Protein AF-A0A8A4TEV8-F1 (afdb_monomer)

pLDDT: mean 72.44, std 20.69, range [21.88, 97.69]

Mean predicted aligned error: 16.26 Å

Radius of gyration: 24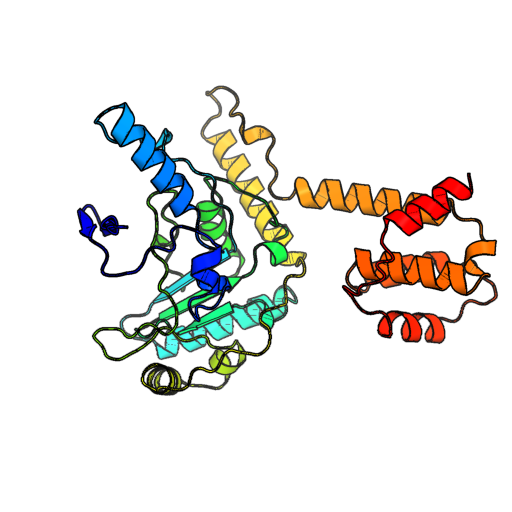.21 Å; Cα contacts (8 Å, |Δi|>4): 442; chains: 1; bounding box: 48×59×69 Å

Organism: Sulfidibacter corallicola (NCBI:txid2818388)

Foldseek 3Di:
DDDDFDWADDPHDTDGDPDDDPLDLVVCVVPPFDSQQRPAFPPPNVLVVQQVVCCVVPVDGDDPVSSQRWTGHFQKFKFFDPPCLQVLLLLVLVLVVVLCVVQVADQLQFWKKDAQHSIIMTTGGCLQQLQVVPTGLCVLVLSQVVCVVSSNNVGTDNVQSPRSSDDDGDTFPDADPVQFTIAIDGSVCSVPHGPVVSNVVRNDPDRDDDPDSPRNHHTPSSNVSSQVSVVVVVVVVCVVPVPDDDDPCPPDDSNCVPVVVVVVVVVVLLVLLVLADLVLLVDPVSLLLNLLQLCQVNVLDVVSLVSSLVSNVSDPPDDPVVSVVSSVVHDHDDPPDSHVVVSNVNSVVSD

Solvent-accessible surface area (backbone atoms only — not comparable to full-atom values): 20045 Å² total; per-residue (Å²): 131,88,79,80,87,46,72,45,65,58,92,91,42,78,39,78,49,100,63,85,80,61,95,46,72,71,60,45,65,72,40,98,48,63,65,70,66,67,57,37,74,54,38,52,63,62,30,45,52,53,45,54,50,45,33,73,76,64,79,42,84,71,54,82,81,70,43,64,48,49,37,43,53,41,46,72,48,41,31,72,30,97,88,46,40,55,59,48,42,51,51,51,38,53,28,52,50,50,41,28,72,75,48,67,53,62,62,49,26,48,44,32,27,43,54,47,73,48,35,37,37,41,34,36,50,24,29,27,41,43,32,69,90,44,62,32,59,57,45,43,56,50,46,56,54,44,30,47,81,54,59,38,42,92,61,38,53,68,77,74,50,51,71,71,65,60,76,90,73,80,60,62,71,51,72,43,98,86,56,19,11,19,36,72,45,49,62,62,48,47,70,76,50,53,58,66,56,53,50,51,55,25,54,48,89,74,87,74,75,79,88,64,76,69,55,47,64,64,30,71,52,49,30,51,51,53,50,52,56,51,51,50,54,51,50,57,46,50,70,74,44,75,88,58,80,88,60,87,69,80,77,70,52,72,48,46,76,46,49,55,47,45,55,49,48,53,46,51,50,52,53,31,60,69,50,41,57,64,65,45,44,66,36,67,67,55,37,50,50,48,43,44,9,34,31,50,72,42,71,67,37,70,69,29,51,48,54,45,47,69,59,34,64,73,17,96,82,56,48,73,68,60,51,56,54,51,60,74,70,62,76,79,85,62,92,82,71,62,33,56,68,53,46,51,49,52,17,62,74,60,107

Sequence (351 aa):
MRFGQHWYRHKDEWRPGPWLPFPNLDQALDAECDFVSVLELYTTVDAYRTWQQHHRDHGRKPSEQSLSVPFRGPFYADFDSADQPEILRMELHRALDRLRQQSGIDPRAFRLWFSGGKGFHLVIPASCFGLEGFQHRKLPTLYRYLTKELGLGEICDPAVYSEGRGRLWRVSWKRRPNGMRKIPITWQDLAQSTFDDMCQWSAGNTTWVPEHMHANEPNPYLRHAVKREWDQWRQDRKNRNAHIQPNPDRNLDPLRWTTERHQHQDRLISEALQSLPSTYADDYQTWLTVGMALHQAYRGSDEGLKLWRDWSVQSPKYDARVLSRKWRSFKVGGRDRITLGTLFYLAKKAG

InterPro domains:
  IPR014819 Primase, C-terminal 2 [PF08707] (269-347)

Secondary structure (DSSP, 8-state):
-PPPPPEEEETTEEEE-SS---SSHHHHHHSS--HHHHHTT--HHHHHHHHHHHHHHHSSPPPTTTS-PPB---EEEEEE-SS-HHHHHHHHHHHHHHHHHHH---GGG-EEEE-SSSEEEEEE-GGGGT-TT--BTTHHHHHHHHHHHTT-TTTS-GGG--TTS--PPPPTTPBPTTS-B-EEE-HHHHHH--HHHHHHHHHS------S-----PPPHHHHHHHHHHHHHHHHHHHHHTTTSPPPGGGG--TTHHHHHHHHHHHHHHHHHHHHS-THHHHSHHHHHHHHHHHHHHTTT-HHHHHHHHHHHTTSTT--HHHHHHHHTT--SS-SS---HHHHHHHHHHH-

Structure (mmCIF, N/CA/C/O backbone):
data_AF-A0A8A4TEV8-F1
#
_entry.id   AF-A0A8A4TEV8-F1
#
loop_
_atom_site.group_PDB
_atom_site.id
_atom_site.type_symbol
_atom_site.label_atom_id
_atom_site.label_alt_id
_atom_site.label_comp_id
_atom_site.label_asym_id
_atom_site.label_entity_id
_atom_site.label_seq_id
_atom_site.pdbx_PDB_ins_code
_atom_site.Cartn_x
_atom_site.Cartn_y
_atom_site.Cartn_z
_atom_site.occupancy
_atom_site.B_iso_or_equiv
_atom_site.auth_seq_id
_atom_site.auth_comp_id
_atom_site.auth_asym_id
_atom_site.auth_atom_id
_atom_site.pdbx_PDB_model_num
ATOM 1 N N . MET A 1 1 ? 23.456 -6.842 28.180 1.00 28.48 1 MET A N 1
ATOM 2 C CA . MET A 1 1 ? 23.490 -5.379 27.942 1.00 28.48 1 MET A CA 1
ATOM 3 C C . MET A 1 1 ? 22.266 -4.757 28.596 1.00 28.48 1 MET A C 1
ATOM 5 O O . MET A 1 1 ? 21.189 -5.319 28.455 1.00 28.48 1 MET A O 1
ATOM 9 N N . ARG A 1 2 ? 22.414 -3.662 29.356 1.00 21.88 2 ARG A N 1
ATOM 10 C CA . ARG A 1 2 ? 21.272 -2.945 29.950 1.00 21.88 2 ARG A CA 1
ATOM 11 C C . ARG A 1 2 ? 20.462 -2.289 28.827 1.00 21.88 2 ARG A C 1
ATOM 13 O O . ARG A 1 2 ? 21.015 -1.517 28.051 1.00 21.88 2 ARG A O 1
ATOM 20 N N . PHE A 1 3 ? 19.186 -2.643 28.730 1.00 26.38 3 PHE A N 1
ATOM 21 C CA . PHE A 1 3 ? 18.245 -2.106 27.751 1.00 26.38 3 PHE A CA 1
ATOM 22 C C . PHE A 1 3 ? 18.061 -0.597 27.968 1.00 26.38 3 PHE A C 1
ATOM 24 O O . PHE A 1 3 ? 17.794 -0.160 29.087 1.00 26.38 3 PHE A O 1
ATOM 31 N N . GLY A 1 4 ? 18.211 0.204 26.911 1.00 29.09 4 GLY A N 1
ATOM 32 C CA . GLY A 1 4 ? 17.809 1.609 26.945 1.00 29.09 4 GLY A CA 1
ATOM 33 C C . GLY A 1 4 ? 16.287 1.705 27.049 1.00 29.09 4 GLY A C 1
ATOM 34 O O . GLY A 1 4 ? 15.566 0.974 26.377 1.00 29.09 4 GLY A O 1
ATOM 35 N N . GLN A 1 5 ? 15.779 2.581 27.910 1.00 36.00 5 GLN A N 1
ATOM 36 C CA . GLN A 1 5 ? 14.347 2.850 28.019 1.00 36.00 5 GLN A CA 1
ATOM 37 C C . GLN A 1 5 ? 13.882 3.538 26.720 1.00 36.00 5 GLN A C 1
ATOM 39 O O . GLN A 1 5 ? 14.455 4.555 26.326 1.00 36.00 5 GLN A O 1
ATOM 44 N N . HIS A 1 6 ? 12.888 2.980 26.020 1.00 36.78 6 HIS A N 1
ATOM 45 C CA . HIS A 1 6 ? 12.363 3.558 24.776 1.00 36.78 6 HIS A CA 1
ATOM 46 C C . HIS A 1 6 ? 11.308 4.606 25.077 1.00 36.78 6 HIS A C 1
ATOM 48 O O . HIS A 1 6 ? 10.483 4.404 25.961 1.00 36.78 6 HIS A O 1
ATOM 54 N N . TRP A 1 7 ? 11.314 5.700 24.321 1.00 38.69 7 TRP A N 1
ATOM 55 C CA . TRP A 1 7 ? 10.394 6.814 24.511 1.00 38.69 7 TRP A CA 1
ATOM 56 C C . TRP A 1 7 ? 9.622 7.074 23.222 1.00 38.69 7 TRP A C 1
ATOM 58 O O . TRP A 1 7 ? 10.199 7.051 22.137 1.00 38.69 7 TRP A O 1
ATOM 68 N N . TYR A 1 8 ? 8.321 7.321 23.330 1.00 39.50 8 TYR A N 1
ATOM 69 C CA . TYR A 1 8 ? 7.470 7.699 22.201 1.00 39.50 8 TYR A CA 1
ATOM 70 C C . TYR A 1 8 ? 6.662 8.944 22.543 1.00 39.50 8 TYR A C 1
ATOM 72 O O . TYR A 1 8 ? 6.359 9.188 23.713 1.00 39.50 8 TYR A O 1
ATOM 80 N N . ARG A 1 9 ? 6.320 9.735 21.521 1.00 38.72 9 ARG A N 1
ATOM 81 C CA . ARG A 1 9 ? 5.530 10.953 21.690 1.00 38.72 9 ARG A CA 1
ATOM 82 C C . ARG A 1 9 ? 4.044 10.624 21.571 1.00 38.72 9 ARG A C 1
ATOM 84 O O . ARG A 1 9 ? 3.569 10.222 20.511 1.00 38.72 9 ARG A O 1
ATOM 91 N N . HIS A 1 10 ? 3.310 10.799 22.662 1.00 38.94 10 HIS A N 1
ATOM 92 C CA . HIS A 1 10 ? 1.854 10.723 22.687 1.00 38.94 10 HIS A CA 1
ATOM 93 C C . HIS A 1 10 ? 1.318 12.111 23.022 1.00 38.94 10 HIS A C 1
ATOM 95 O O . HIS A 1 10 ? 1.571 12.620 24.114 1.00 38.94 10 HIS A O 1
ATOM 101 N N . LYS A 1 11 ? 0.592 12.722 22.078 1.00 50.44 11 LYS A N 1
ATOM 102 C CA . LYS A 1 11 ? 0.280 14.161 22.104 1.00 50.44 11 LYS A CA 1
ATOM 103 C C . LYS A 1 11 ? 1.586 14.981 22.135 1.00 50.44 11 LYS A C 1
ATOM 105 O O . LYS A 1 11 ? 2.358 14.917 21.176 1.00 50.44 11 LYS A O 1
ATOM 110 N N . ASP A 1 12 ? 1.877 15.659 23.245 1.00 40.91 12 ASP A N 1
ATOM 111 C CA . ASP A 1 12 ? 3.070 16.497 23.442 1.00 40.91 12 ASP A CA 1
ATOM 112 C C . ASP A 1 12 ? 4.052 15.964 24.487 1.00 40.91 12 ASP A C 1
ATOM 114 O O . ASP A 1 12 ? 5.088 16.574 24.745 1.00 40.91 12 ASP A O 1
ATOM 118 N N . GLU A 1 13 ? 3.777 14.786 25.038 1.00 35.22 13 GLU A N 1
ATOM 119 C CA . GLU A 1 13 ? 4.591 14.183 26.085 1.00 35.22 13 GLU A CA 1
ATOM 120 C C . GLU A 1 13 ? 5.368 12.984 25.555 1.00 35.22 13 GLU A C 1
ATOM 122 O O . GLU A 1 13 ? 4.836 12.127 24.840 1.00 35.22 13 GLU A O 1
ATOM 127 N N . TRP A 1 14 ? 6.634 12.898 25.957 1.00 41.84 14 TRP A N 1
ATOM 128 C CA . TRP A 1 14 ? 7.438 11.699 25.775 1.00 41.84 14 TRP A CA 1
ATOM 129 C C . TRP A 1 14 ? 7.146 10.736 26.917 1.00 41.84 14 TRP A C 1
ATOM 131 O O . TRP A 1 14 ? 7.304 11.086 28.084 1.00 41.84 14 TRP A O 1
ATOM 141 N N . ARG A 1 15 ? 6.724 9.518 26.582 1.00 39.03 15 ARG A N 1
ATOM 142 C CA . ARG A 1 15 ? 6.406 8.473 27.562 1.00 39.03 15 ARG A CA 1
ATOM 143 C C . ARG A 1 15 ? 7.350 7.285 27.402 1.00 39.03 15 ARG A C 1
ATOM 145 O O . ARG A 1 15 ? 7.627 6.923 26.255 1.00 39.03 15 ARG A O 1
ATOM 152 N N . PRO A 1 16 ? 7.801 6.649 28.501 1.00 36.78 16 PRO A N 1
ATOM 153 C CA . PRO A 1 16 ? 8.529 5.395 28.411 1.00 36.78 16 PRO A CA 1
ATOM 154 C C . PRO A 1 16 ? 7.574 4.316 27.880 1.00 36.78 16 PRO A C 1
ATOM 156 O O . PRO A 1 16 ? 6.449 4.163 28.358 1.00 36.78 16 PRO A O 1
ATOM 159 N N . GLY A 1 17 ? 7.980 3.607 26.832 1.00 36.56 17 GLY A N 1
ATOM 160 C CA . GLY A 1 17 ? 7.184 2.583 26.167 1.00 36.56 17 GLY A CA 1
ATOM 161 C C . GLY A 1 17 ? 7.247 1.237 26.899 1.00 36.56 17 GLY A C 1
ATOM 162 O O . GLY A 1 17 ? 8.340 0.701 27.044 1.00 36.56 17 GLY A O 1
ATOM 163 N N . PRO A 1 18 ? 6.110 0.617 27.273 1.00 30.72 18 PRO A N 1
ATOM 164 C CA . PRO A 1 18 ? 6.055 -0.786 27.729 1.00 30.72 18 PRO A CA 1
ATOM 165 C C . PRO A 1 18 ? 6.358 -1.844 26.636 1.00 30.72 18 PRO A C 1
ATOM 167 O O . PRO A 1 18 ? 5.898 -2.991 26.712 1.00 30.72 18 PRO A O 1
ATOM 170 N N . TRP A 1 19 ? 7.023 -1.469 25.540 1.00 42.00 19 TRP A N 1
ATOM 171 C CA . TRP A 1 19 ? 6.993 -2.220 24.280 1.00 42.00 19 TRP A CA 1
ATOM 172 C C . TRP A 1 19 ? 8.388 -2.277 23.659 1.00 42.00 19 TRP A C 1
ATOM 174 O O . TRP A 1 19 ? 9.093 -1.270 23.619 1.00 42.00 19 TRP A O 1
ATOM 184 N N . LEU A 1 20 ? 8.781 -3.493 23.267 1.00 30.97 20 LEU A N 1
ATOM 185 C CA . LEU A 1 20 ? 10.159 -3.868 22.970 1.00 30.97 20 LEU A CA 1
ATOM 186 C C . LEU A 1 20 ? 10.715 -3.095 21.766 1.00 30.97 20 LEU A C 1
ATOM 188 O O . LEU A 1 20 ? 10.031 -2.979 20.747 1.00 30.97 20 LEU A O 1
ATOM 192 N N . PRO A 1 21 ? 11.962 -2.613 21.853 1.00 32.56 21 PRO A N 1
ATOM 193 C CA . PRO A 1 21 ? 12.724 -2.261 20.672 1.00 32.56 21 PRO A CA 1
ATOM 194 C C . PRO A 1 21 ? 13.163 -3.539 19.970 1.00 32.56 21 PRO A C 1
ATOM 196 O O . PRO A 1 21 ? 13.623 -4.474 20.620 1.00 32.56 21 PRO A O 1
ATOM 199 N N . PHE A 1 22 ? 13.130 -3.563 18.648 1.00 35.16 22 PHE A N 1
ATOM 200 C CA . PHE A 1 22 ? 14.064 -4.424 17.940 1.00 35.16 22 PHE A CA 1
ATOM 201 C C . PHE A 1 22 ? 15.285 -3.558 17.615 1.00 35.16 22 PHE A C 1
ATOM 203 O O . PHE A 1 22 ? 15.155 -2.573 16.884 1.00 35.16 22 PHE A O 1
ATOM 210 N N . PRO A 1 23 ? 16.453 -3.816 18.232 1.00 31.69 23 PRO A N 1
ATOM 211 C CA . PRO A 1 23 ? 17.660 -3.024 18.001 1.00 31.69 23 PRO A CA 1
ATOM 212 C C . PRO A 1 23 ? 18.229 -3.232 16.587 1.00 31.69 23 PRO A C 1
ATOM 214 O O . PRO A 1 23 ? 18.980 -2.380 16.098 1.00 31.69 23 PRO A O 1
ATOM 217 N N . ASN A 1 24 ? 17.842 -4.320 15.912 1.00 36.66 24 ASN A N 1
ATOM 218 C CA . ASN A 1 24 ? 18.093 -4.580 14.500 1.00 36.66 24 ASN A CA 1
ATOM 219 C C . ASN A 1 24 ? 17.005 -5.485 13.887 1.00 36.66 24 ASN A C 1
ATOM 221 O O . ASN A 1 24 ? 16.166 -6.055 14.585 1.00 36.66 24 ASN A O 1
ATOM 225 N N . LEU A 1 25 ? 17.043 -5.562 12.559 1.00 34.25 25 LEU A N 1
ATOM 226 C CA . LEU A 1 25 ? 16.157 -6.335 11.698 1.00 34.25 25 LEU A CA 1
ATOM 227 C C . LEU A 1 25 ? 16.111 -7.834 12.052 1.00 34.25 25 LEU A C 1
ATOM 229 O O . LEU A 1 25 ? 15.046 -8.443 12.030 1.00 34.25 25 LEU A O 1
ATOM 233 N N . ASP A 1 26 ? 17.253 -8.399 12.431 1.00 35.97 26 ASP A N 1
ATOM 234 C CA . ASP A 1 26 ? 17.404 -9.837 12.662 1.00 35.97 26 ASP A CA 1
ATOM 235 C C . ASP A 1 26 ? 16.695 -10.300 13.947 1.00 35.97 26 ASP A C 1
ATOM 237 O O . ASP A 1 26 ? 16.107 -11.371 13.980 1.00 35.97 26 ASP A O 1
ATOM 241 N N . GLN A 1 27 ? 16.618 -9.458 14.983 1.00 36.69 27 GLN A N 1
ATOM 242 C CA . GLN A 1 27 ? 15.872 -9.790 16.208 1.00 36.69 27 GLN A CA 1
ATOM 243 C C . GLN A 1 27 ? 14.351 -9.610 16.074 1.00 36.69 27 GLN A C 1
ATOM 245 O O . GLN A 1 27 ? 13.595 -10.215 16.832 1.00 36.69 27 GLN A O 1
ATOM 250 N N . ALA A 1 28 ? 13.891 -8.785 15.125 1.00 35.06 28 ALA A N 1
ATOM 251 C CA . ALA A 1 28 ? 12.470 -8.669 14.774 1.00 35.06 28 ALA A CA 1
ATOM 252 C C . ALA A 1 28 ? 11.938 -9.915 14.052 1.00 35.06 28 ALA A C 1
ATOM 254 O O . ALA A 1 28 ? 10.741 -10.181 14.115 1.00 35.06 28 ALA A O 1
ATOM 255 N N . LEU A 1 29 ? 12.833 -10.640 13.376 1.00 34.00 29 LEU A N 1
ATOM 256 C CA . LEU A 1 29 ? 12.574 -11.897 12.676 1.00 34.00 29 LEU A CA 1
ATOM 257 C C . LEU A 1 29 ? 12.497 -13.107 13.625 1.00 34.00 29 LEU A C 1
ATOM 259 O O . LEU A 1 29 ? 11.757 -14.042 13.337 1.00 34.00 29 LEU A O 1
ATOM 263 N N . ASP A 1 30 ? 13.226 -13.071 14.746 1.00 34.84 30 ASP A N 1
ATOM 264 C CA . ASP A 1 30 ? 13.279 -14.155 15.745 1.00 34.84 30 ASP A CA 1
ATOM 265 C C . ASP A 1 30 ? 12.130 -14.123 16.769 1.00 34.84 30 ASP A C 1
ATOM 267 O O . ASP A 1 30 ? 11.813 -15.133 17.398 1.00 34.84 30 ASP A O 1
ATOM 271 N N . ALA A 1 31 ? 11.485 -12.971 16.965 1.00 33.97 31 ALA A N 1
ATOM 272 C CA . ALA A 1 31 ? 10.187 -12.927 17.627 1.00 33.97 31 ALA A CA 1
ATOM 273 C C . ALA A 1 31 ? 9.137 -13.342 16.594 1.00 33.97 31 ALA A C 1
ATOM 275 O O . ALA A 1 31 ? 9.198 -12.833 15.485 1.00 33.97 31 ALA A O 1
ATOM 276 N N . GLU A 1 32 ? 8.164 -14.189 16.942 1.00 35.91 32 GLU A N 1
ATOM 277 C CA . GLU A 1 32 ? 7.037 -14.659 16.099 1.00 35.91 32 GLU A CA 1
ATOM 278 C C . GLU A 1 32 ? 6.075 -13.525 15.632 1.00 35.91 32 GLU A C 1
ATOM 280 O O . GLU A 1 32 ? 4.849 -13.638 15.627 1.00 35.91 32 GLU A O 1
ATOM 285 N N . CYS A 1 33 ? 6.627 -12.366 15.292 1.00 33.56 33 CYS A N 1
ATOM 286 C CA . CYS A 1 33 ? 5.998 -11.206 14.714 1.00 33.56 33 CYS A CA 1
ATOM 287 C C . CYS A 1 33 ? 5.922 -11.416 13.204 1.00 33.56 33 CYS A C 1
ATOM 289 O O . CYS A 1 33 ? 6.918 -11.707 12.548 1.00 33.56 33 CYS A O 1
ATOM 291 N N . ASP A 1 34 ? 4.742 -11.202 12.633 1.00 41.53 34 ASP A N 1
ATOM 292 C CA . ASP A 1 34 ? 4.596 -11.114 11.186 1.00 41.53 34 ASP A CA 1
ATOM 293 C C . ASP A 1 34 ? 5.518 -9.998 10.651 1.00 41.53 34 ASP A C 1
ATOM 295 O O . ASP A 1 34 ? 5.366 -8.825 11.016 1.00 41.53 34 ASP A O 1
ATOM 299 N N . PHE A 1 35 ? 6.497 -10.390 9.829 1.00 35.53 35 PHE A N 1
ATOM 300 C CA . PHE A 1 35 ? 7.576 -9.586 9.231 1.00 35.53 35 PHE A CA 1
ATOM 301 C C . PHE A 1 35 ? 7.087 -8.245 8.657 1.00 35.53 35 PHE A C 1
ATOM 303 O O . PHE A 1 35 ? 7.771 -7.220 8.725 1.00 35.53 35 PHE A O 1
ATOM 310 N N . VAL A 1 36 ? 5.843 -8.238 8.178 1.00 40.78 36 VAL A N 1
ATOM 311 C CA . VAL A 1 36 ? 5.132 -7.081 7.634 1.00 40.78 36 VAL A CA 1
ATOM 312 C C . VAL A 1 36 ? 4.904 -5.973 8.673 1.00 40.78 36 VAL A C 1
ATOM 314 O O . VAL A 1 36 ? 4.945 -4.791 8.349 1.00 40.78 36 VAL A O 1
ATOM 317 N N . SER A 1 37 ? 4.675 -6.311 9.942 1.00 39.97 37 SER A N 1
ATOM 318 C CA . SER A 1 37 ? 4.296 -5.329 10.970 1.00 39.97 37 SER A CA 1
ATOM 319 C C . SER A 1 37 ? 5.475 -4.528 11.533 1.00 39.97 37 SER A C 1
ATOM 321 O O . SER A 1 37 ? 5.263 -3.435 12.059 1.00 39.97 37 SER A O 1
ATOM 323 N N . VAL A 1 38 ? 6.699 -5.065 11.458 1.00 41.00 38 VAL A N 1
ATOM 324 C CA . VAL A 1 38 ? 7.877 -4.521 12.159 1.00 41.00 38 VAL A CA 1
ATOM 325 C C . VAL A 1 38 ? 8.929 -3.945 11.210 1.00 41.00 38 VAL A C 1
ATOM 327 O O . VAL A 1 38 ? 9.618 -3.012 11.593 1.00 41.00 38 VAL A O 1
ATOM 330 N N . LEU A 1 39 ? 9.060 -4.411 9.967 1.00 39.12 39 LEU A N 1
ATOM 331 C CA . LEU A 1 39 ? 9.995 -3.770 9.030 1.00 39.12 39 LEU A CA 1
ATOM 332 C C . LEU A 1 39 ? 9.381 -2.604 8.280 1.00 39.12 39 LEU A C 1
ATOM 334 O O . LEU A 1 39 ? 10.031 -1.593 8.032 1.00 39.12 39 LEU A O 1
ATOM 338 N N . GLU A 1 40 ? 8.151 -2.795 7.825 1.00 43.00 40 GLU A N 1
ATOM 339 C CA . GLU A 1 40 ? 7.670 -2.045 6.678 1.00 43.00 40 GLU A CA 1
ATOM 340 C C . GLU A 1 40 ? 7.264 -0.607 7.050 1.00 43.00 40 GLU A C 1
ATOM 342 O O . GLU A 1 40 ? 7.331 0.287 6.216 1.00 43.00 40 GLU A O 1
ATOM 347 N N . LEU A 1 41 ? 6.973 -0.334 8.324 1.00 48.09 41 LEU A N 1
ATOM 348 C CA . LEU A 1 41 ? 6.664 1.009 8.841 1.00 48.09 41 LEU A CA 1
ATOM 349 C C . LEU A 1 41 ? 7.851 1.719 9.512 1.00 48.09 41 LEU A C 1
ATOM 351 O O . LEU A 1 41 ? 7.721 2.852 9.986 1.00 48.09 41 LEU A O 1
ATOM 355 N N . TYR A 1 42 ? 9.017 1.076 9.572 1.00 42.72 42 TYR A N 1
ATOM 356 C CA . TYR A 1 42 ? 10.146 1.553 10.361 1.00 42.72 42 TYR A CA 1
ATOM 357 C C . TYR A 1 42 ? 11.082 2.469 9.568 1.00 42.72 42 TYR A C 1
ATOM 359 O O . TYR A 1 42 ? 12.168 2.086 9.150 1.00 42.72 42 TYR A O 1
ATOM 367 N N . THR A 1 43 ? 10.726 3.751 9.492 1.00 42.16 43 THR A N 1
ATOM 368 C CA . THR A 1 43 ? 11.723 4.832 9.322 1.00 42.16 43 THR A CA 1
ATOM 369 C C . THR A 1 43 ? 12.009 5.590 10.614 1.00 42.16 43 THR A C 1
ATOM 371 O O . THR A 1 43 ? 12.759 6.563 10.639 1.00 42.16 43 THR A O 1
ATOM 374 N N . THR A 1 44 ? 11.462 5.110 11.735 1.00 42.94 44 THR A N 1
ATOM 375 C CA . THR A 1 44 ? 11.679 5.704 13.060 1.00 42.94 44 THR A CA 1
ATOM 376 C C . THR A 1 44 ? 13.025 5.306 13.680 1.00 42.94 44 THR A C 1
ATOM 378 O O . THR A 1 44 ? 13.556 6.070 14.477 1.00 42.94 44 THR A O 1
ATOM 381 N N . VAL A 1 45 ? 13.622 4.162 13.312 1.00 41.75 45 VAL A N 1
ATOM 382 C CA . VAL A 1 45 ? 14.903 3.707 13.901 1.00 41.75 45 VAL A CA 1
ATOM 383 C C . VAL A 1 45 ? 16.085 4.560 13.446 1.00 41.75 45 VAL A C 1
ATOM 385 O O . VAL A 1 45 ? 16.892 4.947 14.289 1.00 41.75 45 VAL A O 1
ATOM 388 N N . ASP A 1 46 ? 16.154 4.943 12.171 1.00 41.81 46 ASP A N 1
ATOM 389 C CA . ASP A 1 46 ? 17.204 5.859 11.709 1.00 41.81 46 ASP A CA 1
ATOM 390 C C . ASP A 1 46 ? 16.978 7.281 12.229 1.00 41.81 46 ASP A C 1
ATOM 392 O O . ASP A 1 46 ? 17.923 7.909 12.698 1.00 41.81 46 ASP A O 1
ATOM 396 N N . ALA A 1 47 ? 15.726 7.753 12.298 1.00 43.53 47 ALA A N 1
ATOM 397 C CA . ALA A 1 47 ? 15.413 9.049 12.911 1.00 43.53 47 ALA A CA 1
ATOM 398 C C . ALA A 1 47 ? 15.802 9.089 14.396 1.00 43.53 47 ALA A C 1
ATOM 400 O O . ALA A 1 47 ? 16.300 10.101 14.886 1.00 43.53 47 ALA A O 1
ATOM 401 N N . TYR A 1 48 ? 15.630 7.969 15.101 1.00 44.72 48 TYR A N 1
ATOM 402 C CA . TYR A 1 48 ? 16.020 7.808 16.496 1.00 44.72 48 TYR A CA 1
ATOM 403 C C . TYR A 1 48 ? 17.539 7.719 16.679 1.00 44.72 48 TYR A C 1
ATOM 405 O O . TYR A 1 48 ? 18.067 8.359 17.584 1.00 44.72 48 TYR A O 1
ATOM 413 N N . ARG A 1 49 ? 18.267 6.998 15.815 1.00 47.09 49 ARG A N 1
ATOM 414 C CA . ARG A 1 49 ? 19.742 6.953 15.842 1.00 47.09 49 ARG A CA 1
ATOM 415 C C . ARG A 1 49 ? 20.346 8.327 15.546 1.00 47.09 49 ARG A C 1
ATOM 417 O O . ARG A 1 49 ? 21.227 8.767 16.281 1.00 47.09 49 ARG A O 1
ATOM 424 N N . THR A 1 50 ? 19.823 9.042 14.548 1.00 45.34 50 THR A N 1
ATOM 425 C CA . THR A 1 50 ? 20.203 10.432 14.245 1.00 45.34 50 THR A CA 1
ATOM 426 C C . THR A 1 50 ? 19.879 11.369 15.412 1.00 45.34 50 THR A C 1
ATOM 428 O O . THR A 1 50 ? 20.707 12.205 15.772 1.00 45.34 50 THR A O 1
ATOM 431 N N . TRP A 1 51 ? 18.725 11.196 16.067 1.00 50.09 51 TRP A N 1
ATOM 432 C CA . TRP A 1 51 ? 18.367 11.945 17.275 1.00 50.09 51 TRP A CA 1
ATOM 433 C C . TRP A 1 51 ? 19.320 11.664 18.447 1.00 50.09 51 TRP A C 1
ATOM 435 O O . TRP A 1 51 ? 19.807 12.606 19.069 1.00 50.09 51 TRP A O 1
ATOM 445 N N . GLN A 1 52 ? 19.622 10.392 18.737 1.00 50.28 52 GLN A N 1
ATOM 446 C CA . GLN A 1 52 ? 20.526 9.984 19.820 1.00 50.28 52 GLN A CA 1
ATOM 447 C C . GLN A 1 52 ? 21.950 10.497 19.594 1.00 50.28 52 GLN A C 1
ATOM 449 O O . GLN A 1 52 ? 22.604 10.930 20.541 1.00 50.28 52 GLN A O 1
ATOM 454 N N . GLN A 1 53 ? 22.433 10.452 18.352 1.00 51.53 53 GLN A N 1
ATOM 455 C CA . GLN A 1 53 ? 23.748 10.962 17.979 1.00 51.53 53 GLN A CA 1
ATOM 456 C C . GLN A 1 53 ? 23.817 12.484 18.170 1.00 51.53 53 GLN A C 1
ATOM 458 O O . GLN A 1 53 ? 24.636 12.966 18.942 1.00 51.53 53 GLN A O 1
ATOM 463 N N . HIS A 1 54 ? 22.870 13.234 17.600 1.00 44.81 54 HIS A N 1
ATOM 464 C CA . HIS A 1 54 ? 22.816 14.692 17.740 1.00 44.81 54 HIS A CA 1
ATOM 465 C C . HIS A 1 54 ? 22.623 15.147 19.197 1.00 44.81 54 HIS A C 1
ATOM 467 O O . HIS A 1 54 ? 23.173 16.165 19.617 1.00 44.81 54 HIS A O 1
ATOM 473 N N . HIS A 1 55 ? 21.844 14.413 19.999 1.00 49.50 55 HIS A N 1
ATOM 474 C CA . HIS A 1 55 ? 21.668 14.749 21.410 1.00 49.50 55 HIS A CA 1
ATOM 475 C C . HIS A 1 55 ? 22.947 14.508 22.226 1.00 49.50 55 HIS A C 1
ATOM 477 O O . HIS A 1 55 ? 23.290 15.360 23.046 1.00 49.50 55 HIS A O 1
ATOM 483 N N . ARG A 1 56 ? 23.671 13.406 21.967 1.00 55.22 56 ARG A N 1
ATOM 484 C CA . ARG A 1 56 ? 24.989 13.133 22.567 1.00 55.22 56 ARG A CA 1
ATOM 485 C C . ARG A 1 56 ? 26.016 14.196 22.193 1.00 55.22 56 ARG A C 1
ATOM 487 O O . ARG A 1 56 ? 26.741 14.660 23.063 1.00 55.22 56 ARG A O 1
ATOM 494 N N . ASP A 1 57 ? 26.031 14.599 20.929 1.00 58.16 57 ASP A N 1
ATOM 495 C CA . ASP A 1 57 ? 27.071 15.479 20.408 1.00 58.16 57 ASP A CA 1
ATOM 496 C C . ASP A 1 57 ? 26.825 16.953 20.776 1.00 58.16 57 ASP A C 1
ATOM 498 O O . ASP A 1 57 ? 27.772 17.735 20.813 1.00 58.16 57 ASP A O 1
ATOM 502 N N . HIS A 1 58 ? 25.569 17.388 20.957 1.00 57.78 58 HIS A N 1
ATOM 503 C CA . HIS A 1 58 ? 25.229 18.824 21.032 1.00 57.78 58 HIS A CA 1
ATOM 504 C C . HIS A 1 58 ? 24.383 19.217 22.255 1.00 57.78 58 HIS A C 1
ATOM 506 O O . HIS A 1 58 ? 24.010 20.384 22.381 1.00 57.78 58 HIS A O 1
ATOM 512 N N . GLY A 1 59 ? 24.007 18.273 23.127 1.00 46.38 59 GLY A N 1
ATOM 513 C CA . GLY A 1 59 ? 23.255 18.539 24.365 1.00 46.38 59 GLY A CA 1
ATOM 514 C C . GLY A 1 59 ? 21.839 19.106 24.174 1.00 46.38 59 GLY A C 1
ATOM 515 O O . GLY A 1 59 ? 21.145 19.392 25.146 1.00 46.38 59 GLY A O 1
ATOM 516 N N . ARG A 1 60 ? 21.370 19.257 22.929 1.00 47.84 60 ARG A N 1
ATOM 517 C CA . ARG A 1 60 ? 20.087 19.886 22.576 1.00 47.84 60 ARG A CA 1
ATOM 518 C C . ARG A 1 60 ? 19.289 19.052 21.579 1.00 47.84 60 ARG A C 1
ATOM 520 O O . ARG A 1 60 ? 19.847 18.232 20.847 1.00 47.84 60 ARG A O 1
ATOM 527 N N . LYS A 1 61 ? 17.969 19.273 21.555 1.00 42.47 61 LYS A N 1
ATOM 528 C CA . LYS A 1 61 ? 17.056 18.615 20.610 1.00 42.47 61 LYS A CA 1
ATOM 529 C C . LYS A 1 61 ? 17.439 18.988 19.166 1.00 42.47 61 LYS A C 1
ATOM 531 O O . LYS A 1 61 ? 17.728 20.161 18.919 1.00 42.47 61 LYS A O 1
ATOM 536 N N . PRO A 1 62 ? 17.422 18.036 18.220 1.00 43.38 62 PRO A N 1
ATOM 537 C CA . PRO A 1 62 ? 17.567 18.345 16.802 1.00 43.38 62 PRO A CA 1
ATOM 538 C C . PRO A 1 62 ? 16.383 19.215 16.336 1.00 43.38 62 PRO A C 1
ATOM 540 O O . PRO A 1 62 ? 15.262 19.043 16.822 1.00 43.38 62 PRO A O 1
ATOM 543 N N . SER A 1 63 ? 16.605 20.157 15.415 1.00 44.00 63 SER A N 1
ATOM 544 C CA . SER A 1 63 ? 15.516 20.931 14.796 1.00 44.00 63 SER A CA 1
ATOM 545 C C . SER A 1 63 ? 14.573 20.011 14.000 1.00 44.00 63 SER A C 1
ATOM 547 O O . SER A 1 63 ? 14.996 18.952 13.535 1.00 44.00 63 SER A O 1
ATOM 549 N N . GLU A 1 64 ? 13.312 20.403 13.771 1.00 39.97 64 GLU A N 1
ATOM 550 C CA . GLU A 1 64 ? 12.363 19.630 12.933 1.00 39.97 64 GLU A CA 1
ATOM 551 C C . GLU A 1 64 ? 12.935 19.298 11.540 1.00 39.97 64 GLU A C 1
ATOM 553 O O . GLU A 1 64 ? 12.670 18.236 10.981 1.00 39.97 64 GLU A O 1
ATOM 558 N N . GLN A 1 65 ? 13.799 20.165 11.007 1.00 42.22 65 GLN A N 1
ATOM 559 C CA . GLN A 1 65 ? 14.507 19.944 9.744 1.00 42.22 65 GLN A CA 1
ATOM 560 C C . GLN A 1 65 ? 15.572 18.838 9.815 1.00 42.22 65 GLN A C 1
ATOM 562 O O . GLN A 1 65 ? 15.891 18.244 8.788 1.00 42.22 65 GLN A O 1
ATOM 567 N N . SER A 1 66 ? 16.111 18.533 10.996 1.00 35.75 66 SER A N 1
ATOM 568 C CA . SER A 1 66 ? 17.188 17.548 11.198 1.00 35.75 66 SER A CA 1
ATOM 569 C C . SER A 1 66 ? 16.701 16.126 11.527 1.00 35.75 66 SER A C 1
ATOM 571 O O . SER A 1 66 ? 17.458 15.176 11.363 1.00 35.75 66 SER A O 1
ATOM 573 N N . LEU A 1 67 ? 15.421 15.949 11.884 1.00 42.19 67 LEU A N 1
ATOM 574 C CA . LEU A 1 67 ? 14.760 14.635 12.050 1.00 42.19 67 LEU A CA 1
ATOM 575 C C . LEU A 1 67 ? 14.166 14.084 10.746 1.00 42.19 67 LEU A C 1
ATOM 577 O O . LEU A 1 67 ? 13.350 13.164 10.736 1.00 42.19 67 LEU A O 1
ATOM 581 N N . SER A 1 68 ? 14.560 14.675 9.627 1.00 50.22 68 SER A N 1
ATOM 582 C CA . SER A 1 68 ? 13.963 14.487 8.317 1.00 50.22 68 SER A CA 1
ATOM 583 C C . SER A 1 68 ? 14.483 13.217 7.632 1.00 50.22 68 SER A C 1
ATOM 585 O O . SER A 1 68 ? 15.060 13.231 6.541 1.00 50.22 68 SER A O 1
ATOM 587 N N . VAL A 1 69 ? 14.276 12.076 8.280 1.00 52.44 69 VAL A N 1
ATOM 588 C CA . VAL A 1 69 ? 14.577 10.777 7.685 1.00 52.44 69 VAL A CA 1
ATOM 589 C C . VAL A 1 69 ? 13.527 10.483 6.610 1.00 52.44 69 VAL A C 1
ATOM 591 O O . VAL A 1 69 ? 12.326 10.586 6.881 1.00 52.44 69 VAL A O 1
ATOM 594 N N . PRO A 1 70 ? 13.940 10.192 5.364 1.00 61.53 70 PRO A N 1
ATOM 595 C CA . PRO A 1 70 ? 13.015 9.775 4.320 1.00 61.53 70 PRO A CA 1
ATOM 596 C C . PRO A 1 70 ? 12.204 8.561 4.776 1.00 61.53 70 PRO A C 1
ATOM 598 O O . PRO A 1 70 ? 12.767 7.610 5.307 1.00 61.53 70 PRO A O 1
ATOM 601 N N . PHE A 1 71 ? 10.887 8.587 4.572 1.00 70.19 71 PHE A N 1
ATOM 602 C CA . PHE A 1 71 ? 10.051 7.418 4.817 1.00 70.19 71 PHE A CA 1
ATOM 603 C C . PHE A 1 71 ? 10.170 6.452 3.633 1.00 70.19 71 PHE A C 1
ATOM 605 O O . PHE A 1 71 ? 10.022 6.877 2.488 1.00 70.19 71 PHE A O 1
ATOM 612 N N . ARG A 1 72 ? 10.405 5.170 3.916 1.00 71.50 72 ARG A N 1
ATOM 613 C CA . ARG A 1 72 ? 10.401 4.038 2.990 1.00 71.50 72 ARG A CA 1
ATOM 614 C C . ARG A 1 72 ? 9.498 2.978 3.596 1.00 71.50 72 ARG A C 1
ATOM 616 O O . ARG A 1 72 ? 9.754 2.542 4.712 1.00 71.50 72 ARG A O 1
ATOM 623 N N . GLY A 1 73 ? 8.468 2.578 2.871 1.00 72.81 73 GLY A N 1
ATOM 624 C CA . GLY A 1 73 ? 7.493 1.640 3.401 1.00 72.81 73 GLY A CA 1
ATOM 625 C C . GLY A 1 73 ? 6.243 1.541 2.536 1.00 72.81 73 GLY A C 1
ATOM 626 O O . GLY A 1 73 ? 6.083 2.327 1.598 1.00 72.81 73 GLY A O 1
ATOM 627 N N . PRO A 1 74 ? 5.363 0.582 2.837 1.00 78.75 74 PRO A N 1
ATOM 628 C CA . PRO A 1 74 ? 4.115 0.345 2.149 1.00 78.75 74 PRO A CA 1
ATOM 629 C C . PRO A 1 74 ? 3.121 1.454 2.473 1.00 78.75 74 PRO A C 1
ATOM 631 O O . PRO A 1 74 ? 3.286 2.204 3.440 1.00 78.75 74 PRO A O 1
ATOM 634 N N . PHE A 1 75 ? 2.061 1.515 1.680 1.00 87.25 75 PHE A N 1
ATOM 635 C CA . PHE A 1 75 ? 0.881 2.271 2.061 1.00 87.25 75 PHE A CA 1
ATOM 636 C C . PHE A 1 75 ? 0.286 1.656 3.331 1.00 87.25 75 PHE A C 1
ATOM 638 O O . PHE A 1 75 ? 0.202 0.432 3.447 1.00 87.25 75 PHE A O 1
ATOM 645 N N . TYR A 1 76 ? -0.133 2.498 4.270 1.00 87.06 76 TYR A N 1
ATOM 646 C CA . TYR A 1 76 ? -0.717 2.074 5.536 1.00 87.06 76 TYR A CA 1
ATOM 647 C C . TYR A 1 76 ? -1.894 2.972 5.893 1.00 87.06 76 TYR A C 1
ATOM 649 O O . TYR A 1 76 ? -1.806 4.184 5.732 1.00 87.06 76 TYR A O 1
ATOM 657 N N . ALA A 1 77 ? -2.971 2.384 6.401 1.00 90.56 77 ALA A N 1
ATOM 658 C CA . ALA A 1 77 ? -4.166 3.097 6.825 1.00 90.56 77 ALA A CA 1
ATOM 659 C C . ALA A 1 77 ? -4.691 2.521 8.144 1.00 90.56 77 ALA A C 1
ATOM 661 O O . ALA A 1 77 ? -4.560 1.324 8.416 1.00 90.56 77 ALA A O 1
ATOM 662 N N . ASP A 1 78 ? -5.260 3.402 8.957 1.00 90.88 78 ASP A N 1
ATOM 663 C CA . ASP A 1 78 ? -5.888 3.086 10.237 1.00 90.88 78 ASP A CA 1
ATOM 664 C C . ASP A 1 78 ? -7.355 3.495 10.166 1.00 90.88 78 ASP A C 1
ATOM 666 O O . ASP A 1 78 ? -7.680 4.552 9.621 1.00 90.88 78 ASP A O 1
ATOM 670 N N . PHE A 1 79 ? -8.227 2.641 10.682 1.00 94.25 79 PHE A N 1
ATOM 671 C CA . PHE A 1 79 ? -9.672 2.808 10.645 1.00 94.25 79 PHE A CA 1
ATOM 672 C C . PHE A 1 79 ? -10.190 2.569 12.056 1.00 94.25 79 PHE A C 1
ATOM 674 O O . PHE A 1 79 ? -10.010 1.472 12.580 1.00 94.25 79 PHE A O 1
ATOM 681 N N . ASP A 1 80 ? -10.844 3.548 12.672 1.00 90.00 80 ASP A N 1
ATOM 682 C CA . ASP A 1 80 ? -11.380 3.414 14.030 1.00 90.00 80 ASP A CA 1
ATOM 683 C C . ASP A 1 80 ? -12.796 3.988 14.098 1.00 90.00 80 ASP A C 1
ATOM 685 O O . ASP A 1 80 ? -13.085 5.030 13.512 1.00 90.00 80 ASP A O 1
ATOM 689 N N . SER A 1 81 ? -13.691 3.297 14.801 1.00 88.25 81 SER A N 1
ATOM 690 C CA . SER A 1 81 ? -15.069 3.735 15.016 1.00 88.25 81 SER A CA 1
ATOM 691 C C . SER A 1 81 ? -15.458 3.438 16.451 1.00 88.25 81 SER A C 1
ATOM 693 O O . SER A 1 81 ? -15.686 2.290 16.836 1.00 88.25 81 SER A O 1
ATOM 695 N N . ALA A 1 82 ? -15.528 4.494 17.263 1.00 76.62 82 ALA A N 1
ATOM 696 C CA . ALA A 1 82 ? -15.798 4.359 18.687 1.00 76.62 82 ALA A CA 1
ATOM 697 C C . ALA A 1 82 ? -17.168 3.721 18.971 1.00 76.62 82 ALA A C 1
ATOM 699 O O . ALA A 1 82 ? -17.291 2.960 19.936 1.00 76.62 82 ALA A O 1
ATOM 700 N N . ASP A 1 83 ? -18.156 4.013 18.128 1.00 87.31 83 ASP A N 1
ATOM 701 C CA . ASP A 1 83 ? -19.563 3.741 18.422 1.00 87.31 83 ASP A CA 1
ATOM 702 C C . ASP A 1 83 ? -20.177 2.703 17.478 1.00 87.31 83 ASP A C 1
ATOM 704 O O . ASP A 1 83 ? -21.153 2.050 17.835 1.00 87.31 83 ASP A O 1
ATOM 708 N N . GLN A 1 84 ? -19.614 2.523 16.279 1.00 92.88 84 GLN A N 1
ATOM 709 C CA . GLN A 1 84 ? -20.211 1.699 15.222 1.00 92.88 84 GLN A CA 1
ATOM 710 C C . GLN A 1 84 ? -19.163 0.813 14.516 1.00 92.88 84 GLN A C 1
ATOM 712 O O . GLN A 1 84 ? -18.932 0.957 13.311 1.00 92.88 84 GLN A O 1
ATOM 717 N N . PRO A 1 85 ? -18.495 -0.102 15.241 1.00 93.94 85 PRO A N 1
ATOM 718 C CA . PRO A 1 85 ? -17.405 -0.906 14.691 1.00 93.94 85 PRO A CA 1
ATOM 719 C C . PRO A 1 85 ? -17.849 -1.929 13.630 1.00 93.94 85 PRO A C 1
ATOM 721 O O . PRO A 1 85 ? -17.102 -2.214 12.694 1.00 93.94 85 PRO A O 1
ATOM 724 N N . GLU A 1 86 ? -19.075 -2.450 13.729 1.00 95.38 86 GLU A N 1
ATOM 725 C CA . GLU A 1 86 ? -19.637 -3.360 12.720 1.00 95.38 86 GLU A CA 1
ATOM 726 C C . GLU A 1 86 ? -19.925 -2.631 11.399 1.00 95.38 86 GLU A C 1
ATOM 728 O O . GLU A 1 86 ? -19.621 -3.141 10.321 1.00 95.38 86 GLU A O 1
ATOM 733 N N . ILE A 1 87 ? -20.426 -1.394 11.465 1.00 95.81 87 ILE A N 1
ATOM 734 C CA . ILE A 1 87 ? -20.619 -0.559 10.270 1.00 95.81 87 ILE A CA 1
ATOM 735 C C . ILE A 1 87 ? -19.265 -0.233 9.639 1.00 95.81 87 ILE A C 1
ATOM 737 O O . ILE A 1 87 ? -19.114 -0.393 8.428 1.00 95.81 87 ILE A O 1
ATOM 741 N N . LEU A 1 88 ? -18.256 0.105 10.451 1.00 96.25 88 LEU A N 1
ATOM 742 C CA . LEU A 1 88 ? -16.895 0.332 9.964 1.00 96.25 88 LEU A CA 1
ATOM 743 C C . LEU A 1 88 ? -16.339 -0.889 9.218 1.00 96.25 88 LEU A C 1
ATOM 745 O O . LEU A 1 88 ? -15.755 -0.738 8.146 1.00 96.25 88 LEU A O 1
ATOM 749 N N . ARG A 1 89 ? -16.538 -2.103 9.751 1.00 96.50 89 ARG A N 1
ATOM 750 C CA . ARG A 1 89 ? -16.139 -3.354 9.084 1.00 96.50 89 ARG A CA 1
ATOM 751 C C . ARG A 1 89 ? -16.781 -3.467 7.698 1.00 96.50 89 ARG A C 1
ATOM 753 O O . ARG A 1 89 ? -16.085 -3.736 6.717 1.00 96.50 89 ARG A O 1
ATOM 760 N N . MET A 1 90 ? -18.094 -3.242 7.608 1.00 96.62 90 MET A N 1
ATOM 761 C CA . MET A 1 90 ? -18.842 -3.317 6.348 1.00 96.62 90 MET A CA 1
ATOM 762 C C . MET A 1 90 ? -18.385 -2.258 5.339 1.00 96.62 90 MET A C 1
ATOM 764 O O . MET A 1 90 ? -18.229 -2.558 4.154 1.00 96.62 90 MET A O 1
ATOM 768 N N . GLU A 1 91 ? -18.168 -1.022 5.785 1.00 97.06 91 GLU A N 1
ATOM 769 C CA . GLU A 1 91 ? -17.690 0.076 4.941 1.00 97.06 91 GLU A CA 1
ATOM 770 C C . GLU A 1 91 ? -16.269 -0.166 4.439 1.00 97.06 91 GLU A C 1
ATOM 772 O O . GLU A 1 91 ? -16.010 0.019 3.248 1.00 97.06 91 GLU A O 1
ATOM 777 N N . LEU A 1 92 ? -15.379 -0.662 5.302 1.00 97.62 92 LEU A N 1
ATOM 778 C CA . LEU A 1 92 ? -14.027 -1.051 4.919 1.00 97.62 92 LEU A CA 1
ATOM 779 C C . LEU A 1 92 ? -14.051 -2.157 3.860 1.00 97.62 92 LEU A C 1
ATOM 781 O O . LEU A 1 92 ? -13.396 -2.022 2.827 1.00 97.62 92 LEU A O 1
ATOM 785 N N . HIS A 1 93 ? -14.848 -3.212 4.060 1.00 97.56 93 HIS A N 1
ATOM 786 C CA . HIS A 1 93 ? -15.000 -4.269 3.059 1.00 97.56 93 HIS A CA 1
ATOM 787 C C . HIS A 1 93 ? -15.507 -3.713 1.718 1.00 97.56 93 HIS A C 1
ATOM 789 O O . HIS A 1 93 ? -14.908 -3.982 0.678 1.00 97.56 93 HIS A O 1
ATOM 795 N N . ARG A 1 94 ? -16.563 -2.885 1.726 1.00 97.62 94 ARG A N 1
ATOM 796 C CA . ARG A 1 94 ? -17.104 -2.256 0.505 1.00 97.62 94 ARG A CA 1
ATOM 797 C C . ARG A 1 94 ? -16.078 -1.364 -0.190 1.00 97.62 94 ARG A C 1
ATOM 799 O O . ARG A 1 94 ? -16.019 -1.341 -1.416 1.00 97.62 94 ARG A O 1
ATOM 806 N N . ALA A 1 95 ? -15.290 -0.600 0.562 1.00 97.69 95 ALA A N 1
ATOM 807 C CA . ALA A 1 95 ? -14.255 0.253 -0.008 1.00 97.69 95 ALA A CA 1
ATOM 808 C C . ALA A 1 95 ? -13.147 -0.579 -0.673 1.00 97.69 95 ALA A C 1
ATOM 810 O O . ALA A 1 95 ? -12.774 -0.296 -1.811 1.00 97.69 95 ALA A O 1
ATOM 811 N N . LEU A 1 96 ? -12.691 -1.650 -0.018 1.00 97.19 96 LEU A N 1
ATOM 812 C CA . LEU A 1 96 ? -11.675 -2.550 -0.566 1.00 97.19 96 LEU A CA 1
ATOM 813 C C . LEU A 1 96 ? -12.177 -3.364 -1.759 1.00 97.19 96 LEU A C 1
ATOM 815 O O . LEU A 1 96 ? -11.430 -3.542 -2.720 1.00 97.19 96 LEU A O 1
ATOM 819 N N . ASP A 1 97 ? -13.430 -3.823 -1.745 1.00 97.25 97 ASP A N 1
ATOM 820 C CA . ASP A 1 97 ? -14.006 -4.524 -2.895 1.00 97.25 97 ASP A CA 1
ATOM 821 C C . ASP A 1 97 ? -14.187 -3.583 -4.095 1.00 97.25 97 ASP A C 1
ATOM 823 O O . ASP A 1 97 ? -13.835 -3.952 -5.213 1.00 97.25 97 ASP A O 1
ATOM 827 N N . ARG A 1 98 ? -14.604 -2.325 -3.884 1.00 96.50 98 ARG A N 1
ATOM 828 C CA . ARG A 1 98 ? -14.604 -1.314 -4.959 1.00 96.50 98 ARG A CA 1
ATOM 829 C C . ARG A 1 98 ? -13.204 -1.083 -5.5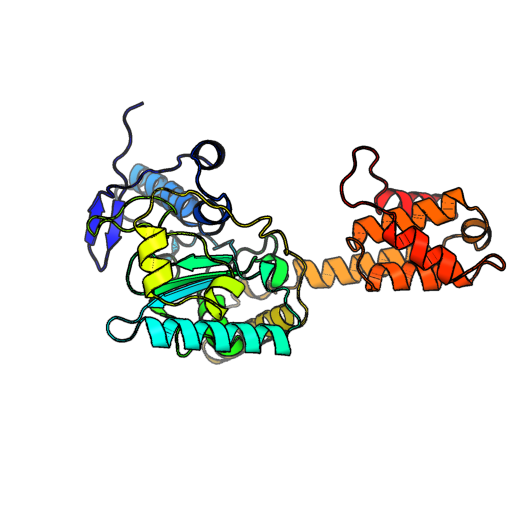22 1.00 96.50 98 ARG A C 1
ATOM 831 O O . ARG A 1 98 ? -13.037 -1.095 -6.739 1.00 96.50 98 ARG A O 1
ATOM 838 N N . LEU A 1 99 ? -12.198 -0.928 -4.658 1.00 94.75 99 LEU A N 1
ATOM 839 C CA . LEU A 1 99 ? -10.812 -0.763 -5.097 1.00 94.75 99 LEU A CA 1
ATOM 840 C C . LEU A 1 99 ? -10.342 -1.972 -5.915 1.00 94.75 99 LEU A C 1
ATOM 842 O O . LEU A 1 99 ? -9.749 -1.799 -6.978 1.00 94.75 99 LEU A O 1
ATOM 846 N N . ARG A 1 100 ? -10.639 -3.193 -5.463 1.00 93.56 100 ARG A N 1
ATOM 847 C CA . ARG A 1 100 ? -10.376 -4.442 -6.190 1.00 93.56 100 ARG A CA 1
ATOM 848 C C . ARG A 1 100 ? -11.046 -4.459 -7.561 1.00 93.56 100 ARG A C 1
ATOM 850 O O . ARG A 1 100 ? -10.373 -4.743 -8.546 1.00 93.56 100 ARG A O 1
ATOM 857 N N . GLN A 1 101 ? -12.332 -4.132 -7.641 1.00 89.44 101 GLN A N 1
ATOM 858 C CA . GLN A 1 101 ? -13.080 -4.110 -8.901 1.00 89.44 101 GLN A CA 1
ATOM 859 C C . GLN A 1 101 ? -12.525 -3.072 -9.892 1.00 89.44 101 GLN A C 1
ATOM 861 O O . GLN A 1 101 ? -12.442 -3.353 -11.083 1.00 89.44 101 GLN A O 1
ATOM 866 N N . GLN A 1 102 ? -12.111 -1.896 -9.411 1.00 86.31 102 GLN A N 1
ATOM 867 C CA . GLN A 1 102 ? -11.591 -0.811 -10.254 1.00 86.31 102 GLN A CA 1
ATOM 868 C C . GLN A 1 102 ? -10.143 -1.033 -10.704 1.00 86.31 102 GLN A C 1
ATOM 870 O O . GLN A 1 102 ? -9.788 -0.715 -11.837 1.00 86.31 102 GLN A O 1
ATOM 875 N N . SER A 1 103 ? -9.295 -1.545 -9.811 1.00 84.62 103 SER A N 1
ATOM 876 C CA . SER A 1 103 ? -7.850 -1.666 -10.046 1.00 84.62 103 SER A CA 1
ATOM 877 C C . SER A 1 103 ? -7.409 -3.052 -10.508 1.00 84.62 103 SER A C 1
ATOM 879 O O . SER A 1 103 ? -6.280 -3.203 -10.973 1.00 84.62 103 SER A O 1
ATOM 881 N N . GLY A 1 104 ? -8.245 -4.075 -10.319 1.00 84.38 104 GLY A N 1
ATOM 882 C CA . GLY A 1 104 ? -7.857 -5.474 -10.484 1.00 84.38 104 GLY A CA 1
ATOM 883 C C . GLY A 1 104 ? -6.828 -5.957 -9.455 1.00 84.38 104 GLY A C 1
ATOM 884 O O . GLY A 1 104 ? -6.216 -7.000 -9.672 1.00 84.38 104 GLY A O 1
ATOM 885 N N . ILE A 1 105 ? -6.584 -5.211 -8.365 1.00 86.81 105 ILE A N 1
ATOM 886 C CA . ILE A 1 105 ? -5.632 -5.637 -7.332 1.00 86.81 105 ILE A CA 1
ATOM 887 C C . ILE A 1 105 ? -6.078 -6.967 -6.718 1.00 86.81 105 ILE A C 1
ATOM 889 O O . ILE A 1 105 ? -7.250 -7.171 -6.399 1.00 86.81 105 ILE A O 1
ATOM 893 N N . ASP A 1 106 ? -5.126 -7.878 -6.546 1.00 86.00 106 ASP A N 1
ATOM 894 C CA . ASP A 1 106 ? -5.351 -9.128 -5.834 1.00 86.00 106 ASP A CA 1
ATOM 895 C C . ASP A 1 106 ? -5.697 -8.835 -4.360 1.00 86.00 106 ASP A C 1
ATOM 897 O O . ASP A 1 106 ? -4.907 -8.171 -3.684 1.00 86.00 106 ASP A O 1
ATOM 901 N N . PRO A 1 107 ? -6.823 -9.340 -3.817 1.00 88.81 107 PRO A N 1
ATOM 902 C CA . PRO A 1 107 ? -7.181 -9.148 -2.411 1.00 88.81 107 PRO A CA 1
ATOM 903 C C . PRO A 1 107 ? -6.112 -9.608 -1.412 1.00 88.81 107 PRO A C 1
ATOM 905 O O . PRO A 1 107 ? -6.079 -9.110 -0.290 1.00 88.81 107 PRO A O 1
ATOM 908 N N . ARG A 1 108 ? -5.200 -10.509 -1.805 1.00 82.75 108 ARG A N 1
ATOM 909 C CA . ARG A 1 108 ? -4.044 -10.925 -0.990 1.00 82.75 108 ARG A CA 1
ATOM 910 C C . ARG A 1 108 ? -3.028 -9.803 -0.754 1.00 82.75 108 ARG A C 1
ATOM 912 O O . ARG A 1 108 ? -2.182 -9.931 0.129 1.00 82.75 108 ARG A O 1
ATOM 919 N N . ALA A 1 109 ? -3.095 -8.715 -1.523 1.00 83.50 109 ALA A N 1
ATOM 920 C CA . ALA A 1 109 ? -2.315 -7.503 -1.287 1.00 83.50 109 ALA A CA 1
ATOM 921 C C . ALA A 1 109 ? -2.889 -6.648 -0.142 1.00 83.50 109 ALA A C 1
ATOM 923 O O . ALA A 1 109 ? -2.173 -5.810 0.405 1.00 83.50 109 ALA A O 1
ATOM 924 N N . PHE A 1 110 ? -4.154 -6.851 0.247 1.00 90.06 110 PHE A N 1
ATOM 925 C CA . PHE A 1 110 ? -4.748 -6.197 1.411 1.00 90.06 110 PHE A CA 1
ATOM 926 C C . PHE A 1 110 ? -4.311 -6.918 2.682 1.00 90.06 110 PHE A C 1
ATOM 928 O O . PHE A 1 110 ? -4.953 -7.858 3.152 1.00 90.06 110 PHE A O 1
ATOM 935 N N . ARG A 1 111 ? -3.197 -6.467 3.254 1.00 86.69 111 ARG A N 1
ATOM 936 C CA . ARG A 1 111 ? -2.711 -6.980 4.531 1.00 86.69 111 ARG A CA 1
ATOM 937 C C . ARG A 1 111 ? -3.516 -6.316 5.637 1.00 86.69 111 ARG A C 1
ATOM 939 O O . ARG A 1 111 ? -3.396 -5.110 5.852 1.00 86.69 111 ARG A O 1
ATOM 946 N N . LEU A 1 112 ? -4.394 -7.081 6.272 1.00 88.94 112 LEU A N 1
ATOM 947 C CA . LEU A 1 112 ? -5.410 -6.559 7.176 1.00 88.94 112 LEU A CA 1
ATOM 948 C C . LEU A 1 112 ? -5.215 -7.079 8.594 1.00 88.94 112 LEU A C 1
ATOM 950 O O . LEU A 1 112 ? -4.804 -8.218 8.816 1.00 88.94 112 LEU A O 1
ATOM 954 N N . TRP A 1 113 ? -5.562 -6.238 9.564 1.00 90.19 113 TRP A N 1
ATOM 955 C CA . TRP A 1 113 ? -5.636 -6.634 10.963 1.00 90.19 113 TRP A CA 1
ATOM 956 C C . TRP A 1 113 ? -6.886 -6.084 11.619 1.00 90.19 113 TRP A C 1
ATOM 958 O O . TRP A 1 113 ? -7.181 -4.895 11.495 1.00 90.19 113 TRP A O 1
ATOM 968 N N . PHE A 1 114 ? -7.517 -6.908 12.446 1.00 91.94 114 PHE A N 1
ATOM 969 C CA . PHE A 1 114 ? -8.340 -6.409 13.534 1.00 91.94 114 PHE A CA 1
ATOM 970 C C . PHE A 1 114 ? -7.417 -5.881 14.643 1.00 91.94 114 PHE A C 1
ATOM 972 O O . PHE A 1 114 ? -6.485 -6.560 15.079 1.00 91.94 114 PHE A O 1
ATOM 979 N N . SER A 1 115 ? -7.626 -4.646 15.104 1.00 88.62 115 SER A N 1
ATOM 980 C CA . SER A 1 115 ? -6.694 -3.961 16.020 1.00 88.62 115 SER A CA 1
ATOM 981 C C . SER A 1 115 ? -6.721 -4.477 17.474 1.00 88.62 115 SER A C 1
ATOM 983 O O . SER A 1 115 ? -5.902 -4.049 18.301 1.00 88.62 115 SER A O 1
ATOM 985 N N . GLY A 1 116 ? -7.664 -5.364 17.818 1.00 84.75 116 GLY A N 1
ATOM 986 C CA . GLY A 1 116 ? -7.958 -5.784 19.196 1.00 84.75 116 GLY A CA 1
ATOM 987 C C . GLY A 1 116 ? -8.704 -4.716 20.006 1.00 84.75 116 GLY A C 1
ATOM 988 O O . GLY A 1 116 ? -8.610 -4.672 21.234 1.00 84.75 116 GLY A O 1
ATOM 989 N N . GLY A 1 117 ? -9.312 -3.752 19.315 1.00 83.00 117 GLY A N 1
ATOM 990 C CA . GLY A 1 117 ? -10.007 -2.589 19.864 1.00 83.00 117 GLY A CA 1
ATOM 991 C C . GLY A 1 117 ? -11.299 -2.349 19.111 1.00 83.00 117 GLY A C 1
ATOM 992 O O . GLY A 1 117 ? -12.132 -3.239 19.078 1.00 83.00 117 GLY A O 1
ATOM 993 N N . LYS A 1 118 ? -11.444 -1.162 18.516 1.00 83.31 118 LYS A N 1
ATOM 994 C CA . LYS A 1 118 ? -12.657 -0.724 17.811 1.00 83.31 118 LYS A CA 1
ATOM 995 C C . LYS A 1 118 ? -12.428 -0.454 16.315 1.00 83.31 118 LYS A C 1
ATOM 997 O O . LYS A 1 118 ? -13.197 0.244 15.666 1.00 83.31 118 LYS A O 1
ATOM 1002 N N . GLY A 1 119 ? -11.355 -1.024 15.771 1.00 92.19 119 GLY A N 1
ATOM 1003 C CA . GLY A 1 119 ? -10.847 -0.615 14.471 1.00 92.19 119 GLY A CA 1
ATOM 1004 C C . GLY A 1 119 ? -9.974 -1.642 13.771 1.00 92.19 119 GLY A C 1
ATOM 1005 O O . GLY A 1 119 ? -9.679 -2.717 14.313 1.00 92.19 119 GLY A O 1
ATOM 1006 N N . PHE A 1 120 ? -9.520 -1.266 12.584 1.00 94.31 120 PHE A N 1
ATOM 1007 C CA . PHE A 1 120 ? -8.796 -2.091 11.634 1.00 94.31 120 PHE A CA 1
ATOM 1008 C C . PHE A 1 120 ? -7.539 -1.381 11.144 1.00 94.31 120 PHE A C 1
ATOM 1010 O O . PHE A 1 120 ? -7.491 -0.161 11.049 1.00 94.31 120 PHE A O 1
ATOM 1017 N N . HIS A 1 121 ? -6.534 -2.162 10.767 1.00 91.19 121 HIS A N 1
ATOM 1018 C CA . HIS A 1 121 ? -5.370 -1.655 10.054 1.00 91.19 121 HIS A CA 1
ATOM 1019 C C . HIS A 1 121 ? -5.307 -2.287 8.671 1.00 91.19 121 HIS A C 1
ATOM 1021 O O . HIS A 1 121 ? -5.528 -3.490 8.537 1.00 91.19 121 HIS A O 1
ATOM 1027 N N . LEU A 1 122 ? -4.919 -1.494 7.678 1.00 91.38 122 LEU A N 1
ATOM 1028 C CA . LEU A 1 122 ? -4.595 -1.954 6.333 1.00 91.38 122 LEU A CA 1
ATOM 1029 C C . LEU A 1 122 ? -3.156 -1.590 6.006 1.00 91.38 122 LEU A C 1
ATOM 1031 O O . LEU A 1 122 ? -2.709 -0.474 6.267 1.00 91.38 122 LEU A O 1
ATOM 1035 N N . VAL A 1 123 ? -2.464 -2.519 5.366 1.00 87.94 123 VAL A N 1
ATOM 1036 C CA . VAL A 1 123 ? -1.207 -2.281 4.673 1.00 87.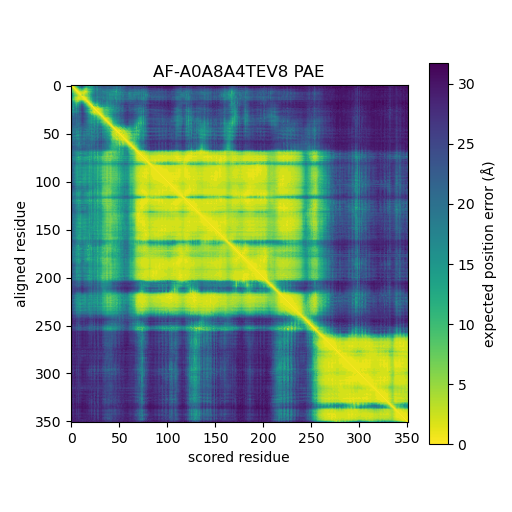94 123 VAL A CA 1
ATOM 1037 C C . VAL A 1 123 ? -1.343 -2.808 3.248 1.00 87.94 123 VAL A C 1
ATOM 1039 O O . VAL A 1 123 ? -1.846 -3.909 3.037 1.00 87.94 123 VAL A O 1
ATOM 1042 N N . ILE A 1 124 ? -0.889 -2.023 2.270 1.00 87.25 124 ILE A N 1
ATOM 1043 C CA . ILE A 1 124 ? -0.757 -2.457 0.875 1.00 87.25 124 ILE A CA 1
ATOM 1044 C C . ILE A 1 124 ? 0.721 -2.323 0.489 1.00 87.25 124 ILE A C 1
ATOM 1046 O O . ILE A 1 124 ? 1.257 -1.212 0.593 1.00 87.25 124 ILE A O 1
ATOM 1050 N N . PRO A 1 125 ? 1.390 -3.406 0.047 1.00 82.12 125 PRO A N 1
ATOM 1051 C CA . PRO A 1 125 ? 2.818 -3.399 -0.261 1.00 82.12 125 PRO A CA 1
ATOM 1052 C C . PRO A 1 125 ? 3.231 -2.233 -1.161 1.00 82.12 125 PRO A C 1
ATOM 1054 O O . PRO A 1 125 ? 2.558 -1.929 -2.146 1.00 82.12 125 PRO A O 1
ATOM 1057 N N . ALA A 1 126 ? 4.381 -1.612 -0.871 1.00 78.94 126 ALA A N 1
ATOM 1058 C CA . ALA A 1 126 ? 4.932 -0.524 -1.692 1.00 78.94 126 ALA A CA 1
ATOM 1059 C C . ALA A 1 126 ? 5.096 -0.938 -3.164 1.00 78.94 126 ALA A C 1
ATOM 1061 O O . ALA A 1 126 ? 4.997 -0.116 -4.073 1.00 78.94 126 ALA A O 1
ATOM 1062 N N . SER A 1 127 ? 5.311 -2.230 -3.392 1.00 75.50 127 SER A N 1
ATOM 1063 C CA . SER A 1 127 ? 5.477 -2.803 -4.713 1.00 75.50 127 SER A CA 1
ATOM 1064 C C . SER A 1 127 ? 4.220 -2.744 -5.574 1.00 75.50 127 SER A C 1
ATOM 1066 O O . SER A 1 127 ? 4.302 -2.411 -6.752 1.00 75.50 127 SER A O 1
ATOM 1068 N N . CYS A 1 128 ? 3.035 -2.879 -4.973 1.00 83.94 128 CYS A N 1
ATOM 1069 C CA . CYS A 1 128 ? 1.764 -2.675 -5.668 1.00 83.94 128 CYS A CA 1
ATOM 1070 C C . CYS A 1 128 ? 1.637 -1.254 -6.246 1.00 83.94 128 CYS A C 1
ATOM 1072 O O . CYS A 1 128 ? 0.976 -1.054 -7.261 1.00 83.94 128 CYS A O 1
ATOM 1074 N N . PHE A 1 129 ? 2.317 -0.276 -5.647 1.00 86.38 129 PHE A N 1
ATOM 1075 C CA . PHE A 1 129 ? 2.365 1.116 -6.096 1.00 86.38 129 PHE A CA 1
ATOM 1076 C C . PHE A 1 129 ? 3.556 1.428 -7.015 1.00 86.38 129 PHE A C 1
ATOM 1078 O O . PHE A 1 129 ? 3.673 2.558 -7.489 1.00 86.38 129 PHE A O 1
ATOM 1085 N N . GLY A 1 130 ? 4.452 0.466 -7.265 1.00 77.88 130 GLY A N 1
ATOM 1086 C CA . GLY A 1 130 ? 5.705 0.708 -7.983 1.00 77.88 130 GLY A CA 1
ATOM 1087 C C . GLY A 1 130 ? 6.714 1.558 -7.208 1.00 77.88 130 GLY A C 1
ATOM 1088 O O . GLY A 1 130 ? 7.503 2.278 -7.825 1.00 77.88 130 GLY A O 1
ATOM 1089 N N . LEU A 1 131 ? 6.629 1.530 -5.875 1.00 76.62 131 LEU A N 1
ATOM 1090 C CA . LEU A 1 131 ? 7.438 2.312 -4.941 1.00 76.62 131 LEU A CA 1
ATOM 1091 C C . LEU A 1 131 ? 8.537 1.466 -4.275 1.00 76.62 131 LEU A C 1
ATOM 1093 O O . LEU A 1 131 ? 9.045 1.826 -3.210 1.00 76.62 131 LEU A O 1
ATOM 1097 N N . GLU A 1 132 ? 8.923 0.328 -4.857 1.00 69.31 132 GLU A N 1
ATOM 1098 C CA . GLU A 1 132 ? 9.988 -0.515 -4.316 1.00 69.31 132 GLU A CA 1
ATOM 1099 C C . GLU A 1 132 ? 11.295 0.266 -4.194 1.00 69.31 132 GLU A C 1
ATOM 1101 O O . GLU A 1 132 ? 11.859 0.755 -5.169 1.00 69.31 132 GLU A O 1
ATOM 1106 N N . GLY A 1 133 ? 11.799 0.383 -2.965 1.00 60.12 133 GLY A N 1
ATOM 1107 C CA . GLY A 1 133 ? 13.028 1.134 -2.712 1.00 60.12 133 GLY A CA 1
ATOM 1108 C C . GLY A 1 133 ? 12.868 2.653 -2.771 1.00 60.12 133 GLY A C 1
ATOM 1109 O O . GLY A 1 133 ? 13.822 3.353 -2.433 1.00 60.12 133 GLY A O 1
ATOM 1110 N N . PHE A 1 134 ? 11.687 3.173 -3.124 1.00 68.25 134 PHE A N 1
ATOM 1111 C CA . PHE A 1 134 ? 11.419 4.602 -3.065 1.00 68.25 134 PHE A CA 1
ATOM 1112 C C . PHE A 1 134 ? 11.356 5.062 -1.609 1.00 68.25 134 PHE A C 1
ATOM 1114 O O . PHE A 1 134 ? 10.686 4.459 -0.768 1.00 68.25 134 PHE A O 1
ATOM 1121 N N . GLN A 1 135 ? 12.059 6.153 -1.317 1.00 69.31 135 GLN A N 1
ATOM 1122 C CA . GLN A 1 135 ? 12.051 6.768 -0.001 1.00 69.31 135 GLN A CA 1
ATOM 1123 C C . GLN A 1 135 ? 11.909 8.277 -0.125 1.00 69.31 135 GLN A C 1
ATOM 1125 O O . GLN A 1 135 ? 12.622 8.924 -0.893 1.00 69.31 135 GLN A O 1
ATOM 1130 N N . HIS A 1 136 ? 10.990 8.854 0.641 1.00 71.12 136 HIS A N 1
ATOM 1131 C CA . HIS A 1 136 ? 10.785 10.293 0.639 1.00 71.12 136 HIS A CA 1
ATOM 1132 C C . HIS A 1 136 ? 10.159 10.779 1.945 1.00 71.12 136 HIS A C 1
ATOM 1134 O O . HIS A 1 136 ? 9.289 10.137 2.525 1.00 71.12 136 HIS A O 1
ATOM 1140 N N . ARG A 1 137 ? 10.560 11.966 2.408 1.00 71.25 137 ARG A N 1
ATOM 1141 C CA . ARG A 1 137 ? 10.066 12.566 3.667 1.00 71.25 137 ARG A CA 1
ATOM 1142 C C . ARG A 1 137 ? 8.559 12.839 3.651 1.00 71.25 137 ARG A C 1
ATOM 1144 O O . ARG A 1 137 ? 7.906 12.786 4.683 1.00 71.25 137 ARG A O 1
ATOM 1151 N N . LYS A 1 138 ? 8.016 13.138 2.469 1.00 76.62 138 LYS A N 1
ATOM 1152 C CA . LYS A 1 138 ? 6.585 13.404 2.234 1.00 76.62 138 LYS A CA 1
ATOM 1153 C C . LYS A 1 138 ? 5.807 12.188 1.728 1.00 76.62 138 LYS A C 1
ATOM 1155 O O . LYS A 1 138 ? 4.651 12.339 1.358 1.00 76.62 138 LYS A O 1
ATOM 1160 N N . LEU A 1 139 ? 6.411 10.995 1.711 1.00 77.69 139 LEU A N 1
ATOM 1161 C CA . LEU A 1 139 ? 5.692 9.779 1.325 1.00 77.69 139 LEU A CA 1
ATOM 1162 C C . LEU A 1 139 ? 4.465 9.499 2.228 1.00 77.69 139 LEU A C 1
ATOM 1164 O O . LEU A 1 139 ? 3.414 9.187 1.682 1.00 77.69 139 LEU A O 1
ATOM 1168 N N . PRO A 1 140 ? 4.496 9.735 3.558 1.00 80.19 140 PRO A N 1
ATOM 1169 C CA . PRO A 1 140 ? 3.296 9.623 4.391 1.00 80.19 140 PRO A CA 1
ATOM 1170 C C . PRO A 1 140 ? 2.210 10.635 4.010 1.00 80.19 140 PRO A C 1
ATOM 1172 O O . PRO A 1 140 ? 1.030 10.309 4.005 1.00 80.19 140 PRO A O 1
ATOM 1175 N N . THR A 1 141 ? 2.590 11.862 3.640 1.00 81.44 141 THR A N 1
ATOM 1176 C CA . THR A 1 141 ? 1.642 12.869 3.140 1.00 81.44 141 THR A CA 1
ATOM 1177 C C . THR A 1 141 ? 0.995 12.421 1.834 1.00 81.44 141 THR A C 1
ATOM 1179 O O . THR A 1 141 ? -0.203 12.606 1.649 1.00 81.44 141 THR A O 1
ATOM 1182 N N . LEU A 1 142 ? 1.783 11.828 0.934 1.00 86.50 142 LEU A N 1
ATOM 1183 C CA . LEU A 1 142 ? 1.283 11.254 -0.310 1.00 86.50 142 LEU A CA 1
ATOM 1184 C C . LEU A 1 142 ? 0.284 10.129 -0.019 1.00 86.50 142 LEU A C 1
ATOM 1186 O O . LEU A 1 142 ? -0.804 10.132 -0.583 1.00 86.50 142 LEU A O 1
ATOM 1190 N N . TYR A 1 143 ? 0.604 9.223 0.909 1.00 89.00 143 TYR A N 1
ATOM 1191 C CA . TYR A 1 143 ? -0.324 8.178 1.344 1.00 89.00 143 TYR A CA 1
ATOM 1192 C C . TYR A 1 143 ? -1.613 8.747 1.933 1.00 89.00 143 TYR A C 1
ATOM 1194 O O . TYR A 1 143 ? -2.687 8.267 1.586 1.00 89.00 143 TYR A O 1
ATOM 1202 N N . ARG A 1 144 ? -1.542 9.838 2.703 1.00 88.94 144 ARG A N 1
ATOM 1203 C CA . ARG A 1 144 ? -2.739 10.545 3.178 1.00 88.94 144 ARG A CA 1
ATOM 1204 C C . ARG A 1 144 ? -3.650 11.013 2.048 1.00 88.94 144 ARG A C 1
ATOM 1206 O O . ARG A 1 144 ? -4.859 10.982 2.219 1.00 88.94 144 ARG A O 1
ATOM 1213 N N . TYR A 1 145 ? -3.107 11.497 0.933 1.00 90.62 145 TYR A N 1
ATOM 1214 C CA . TYR A 1 145 ? -3.947 11.882 -0.204 1.00 90.62 145 TYR A CA 1
ATOM 1215 C C . TYR A 1 145 ? -4.448 10.667 -0.977 1.00 90.62 145 TYR A C 1
ATOM 1217 O O . TYR A 1 145 ? -5.618 10.617 -1.351 1.00 90.62 145 TYR A O 1
ATOM 1225 N N . LEU A 1 146 ? -3.607 9.639 -1.107 1.00 92.06 146 LEU A N 1
ATOM 1226 C CA . LEU A 1 146 ? -3.996 8.381 -1.729 1.00 92.06 146 LEU A CA 1
ATOM 1227 C C . LEU A 1 146 ? -5.164 7.705 -1.013 1.00 92.06 146 LEU A C 1
ATOM 1229 O O . LEU A 1 146 ? -5.943 7.051 -1.688 1.00 92.06 146 LEU A O 1
ATOM 1233 N N . THR A 1 147 ? -5.376 7.889 0.296 1.00 94.56 147 THR A N 1
ATOM 1234 C CA . THR A 1 147 ? -6.593 7.347 0.936 1.00 94.56 147 THR A CA 1
ATOM 1235 C C . THR A 1 147 ? -7.862 7.811 0.221 1.00 94.56 147 THR A C 1
ATOM 1237 O O . THR A 1 147 ? -8.774 7.012 0.034 1.00 94.56 147 THR A O 1
ATOM 1240 N N . LYS A 1 148 ? -7.916 9.066 -0.239 1.00 91.19 148 LYS A N 1
ATOM 1241 C CA . LYS A 1 148 ? -9.067 9.613 -0.966 1.00 91.19 148 LYS A CA 1
ATOM 1242 C C . LYS A 1 148 ? -9.200 8.987 -2.350 1.00 91.19 148 LYS A C 1
ATOM 1244 O O . LYS A 1 148 ? -10.264 8.471 -2.673 1.00 91.19 148 LYS A O 1
ATOM 1249 N N . GLU A 1 149 ? -8.113 8.962 -3.117 1.00 88.50 149 GLU A N 1
ATOM 1250 C CA . GLU A 1 149 ? -8.065 8.356 -4.459 1.00 88.50 149 GLU A CA 1
ATOM 1251 C C . GLU A 1 149 ? -8.388 6.855 -4.454 1.00 88.50 149 GLU A C 1
ATOM 1253 O O . GLU A 1 149 ? -8.953 6.326 -5.408 1.00 88.50 149 GLU A O 1
ATOM 1258 N N . LEU A 1 150 ? -8.056 6.159 -3.366 1.00 92.31 150 LEU A N 1
ATOM 1259 C CA . LEU A 1 150 ? -8.359 4.742 -3.170 1.00 92.31 150 LEU A CA 1
ATOM 1260 C C . LEU A 1 150 ? -9.768 4.498 -2.598 1.00 92.31 150 LEU A C 1
ATOM 1262 O O . LEU A 1 150 ? -10.123 3.352 -2.335 1.00 92.31 150 LEU A O 1
ATOM 1266 N N . GLY A 1 151 ? -10.568 5.548 -2.376 1.00 93.56 151 GLY A N 1
ATOM 1267 C CA . GLY A 1 151 ? -11.924 5.436 -1.829 1.00 93.56 151 GLY A CA 1
ATOM 1268 C C . GLY A 1 151 ? -11.986 5.064 -0.341 1.00 93.56 151 GLY A C 1
ATOM 1269 O O . GLY A 1 151 ? -13.029 4.619 0.133 1.00 93.56 151 GLY A O 1
ATOM 1270 N N . LEU A 1 152 ? -10.880 5.240 0.388 1.00 95.69 152 LEU A N 1
ATOM 1271 C CA . LEU A 1 152 ? -10.721 4.970 1.823 1.00 95.69 152 LEU A CA 1
ATOM 1272 C C . LEU A 1 152 ? -10.809 6.242 2.683 1.00 95.69 152 LEU A C 1
ATOM 1274 O O . LEU A 1 152 ? -10.829 6.154 3.907 1.00 95.69 152 LEU A O 1
ATOM 1278 N N . GLY A 1 153 ? -10.815 7.424 2.062 1.00 92.56 153 GLY A N 1
ATOM 1279 C CA . GLY A 1 153 ? -10.622 8.708 2.742 1.00 92.56 153 GLY A CA 1
ATOM 1280 C C . GLY A 1 153 ? -11.662 9.044 3.812 1.00 92.56 153 GLY A C 1
ATOM 1281 O O . GLY A 1 153 ? -11.291 9.640 4.814 1.00 92.56 153 GLY A O 1
ATOM 1282 N N . GLU A 1 154 ? -12.920 8.639 3.622 1.00 91.38 154 GLU A N 1
ATOM 1283 C CA . GLU A 1 154 ? -14.019 8.923 4.564 1.00 91.38 154 GLU A CA 1
ATOM 1284 C C . GLU A 1 154 ? -13.925 8.110 5.864 1.00 91.38 154 GLU A C 1
ATOM 1286 O O . GLU A 1 154 ? -14.376 8.561 6.911 1.00 91.38 154 GLU A O 1
ATOM 1291 N N . ILE A 1 155 ? -13.324 6.918 5.806 1.00 93.75 155 ILE A N 1
ATOM 1292 C CA . ILE A 1 155 ? -13.248 5.983 6.941 1.00 93.75 155 ILE A CA 1
ATOM 1293 C C . ILE A 1 155 ? -11.847 5.901 7.563 1.00 93.75 155 ILE A C 1
ATOM 1295 O O . ILE A 1 155 ? -11.684 5.375 8.661 1.00 93.75 155 ILE A O 1
ATOM 1299 N N . CYS A 1 156 ? -10.819 6.378 6.858 1.00 93.19 156 CYS A N 1
ATOM 1300 C CA . CYS A 1 156 ? -9.437 6.352 7.326 1.00 93.19 156 CYS A CA 1
ATOM 1301 C C . CYS A 1 156 ? -9.166 7.517 8.284 1.00 93.19 156 CYS A C 1
ATOM 1303 O O . CYS A 1 156 ? -9.413 8.667 7.930 1.00 93.19 156 CYS A O 1
ATOM 1305 N N . ASP A 1 157 ? -8.531 7.252 9.429 1.00 89.81 157 ASP A N 1
ATOM 1306 C CA . ASP A 1 157 ? -8.003 8.303 10.304 1.00 89.81 157 ASP A CA 1
ATOM 1307 C C . ASP A 1 157 ? -6.783 8.972 9.636 1.00 89.81 157 ASP A C 1
ATOM 1309 O O . ASP A 1 157 ? -5.725 8.347 9.504 1.00 89.81 157 ASP A O 1
ATOM 1313 N N . PRO A 1 158 ? -6.857 10.251 9.218 1.00 85.69 158 PRO A N 1
ATOM 1314 C CA . PRO A 1 158 ? -5.730 10.925 8.585 1.00 85.69 158 PRO A CA 1
ATOM 1315 C C . PRO A 1 158 ? -4.607 11.281 9.575 1.00 85.69 158 PRO A C 1
ATOM 1317 O O . PRO A 1 158 ? -3.511 11.653 9.139 1.00 85.69 158 PRO A O 1
ATOM 1320 N N . ALA A 1 159 ? -4.835 11.197 10.891 1.00 81.44 159 ALA A N 1
ATOM 1321 C CA . ALA A 1 159 ? -3.852 11.561 11.912 1.00 81.44 159 ALA A CA 1
ATOM 1322 C C . ALA A 1 159 ? -2.663 10.588 11.986 1.00 81.44 159 ALA A C 1
ATOM 1324 O O . ALA A 1 159 ? -1.619 10.927 12.559 1.00 81.44 159 ALA A O 1
ATOM 1325 N N . VAL A 1 160 ? -2.772 9.401 11.380 1.00 77.06 160 VAL A N 1
ATOM 1326 C CA . VAL A 1 160 ? -1.666 8.429 11.305 1.00 77.06 160 VAL A CA 1
ATOM 1327 C C . VAL A 1 160 ? -0.513 8.881 10.409 1.00 77.06 160 VAL A C 1
ATOM 1329 O O . VAL A 1 160 ? 0.615 8.397 10.546 1.00 77.06 160 VAL A O 1
ATOM 1332 N N . TYR A 1 161 ? -0.747 9.866 9.543 1.00 78.69 161 TYR A N 1
ATOM 1333 C CA . TYR A 1 161 ? 0.265 10.454 8.670 1.00 78.69 161 TYR A CA 1
ATOM 1334 C C . TYR A 1 161 ? 0.941 11.655 9.348 1.00 78.69 161 TYR A C 1
ATOM 1336 O O . TYR A 1 161 ? 0.686 12.814 9.026 1.00 78.69 161 TYR A O 1
ATOM 1344 N N . SER A 1 162 ? 1.816 11.377 10.318 1.00 64.38 162 SER A N 1
ATOM 1345 C CA . SER A 1 162 ? 2.394 12.381 11.228 1.00 64.38 162 SER A CA 1
ATOM 1346 C C . SER A 1 162 ? 3.707 13.043 10.762 1.00 64.38 162 SER A C 1
ATOM 1348 O O . SER A 1 162 ? 4.361 13.717 11.557 1.00 64.38 162 SER A O 1
ATOM 1350 N N . GLU A 1 163 ? 4.099 12.856 9.494 1.00 58.19 163 GLU A N 1
ATOM 1351 C CA . GLU A 1 163 ? 5.218 13.537 8.804 1.00 58.19 163 GLU A CA 1
ATOM 1352 C C . GLU A 1 163 ? 6.509 13.712 9.637 1.00 58.19 163 GLU A C 1
ATOM 1354 O O . GLU A 1 163 ? 7.022 14.816 9.797 1.00 58.19 163 GLU A O 1
ATOM 1359 N N . GLY A 1 164 ? 7.056 12.617 10.175 1.00 48.12 164 GLY A N 1
ATOM 1360 C CA . GLY A 1 164 ? 8.342 12.640 10.892 1.00 48.12 164 GLY A CA 1
ATOM 1361 C C . GLY A 1 164 ? 8.243 12.788 12.413 1.00 48.12 164 GLY A C 1
ATOM 1362 O O . GLY A 1 164 ? 9.257 12.687 13.098 1.00 48.12 164 GLY A O 1
ATOM 1363 N N . ARG A 1 165 ? 7.036 12.920 12.982 1.00 51.06 165 ARG A N 1
ATOM 1364 C CA . ARG A 1 165 ? 6.839 12.864 14.448 1.00 51.06 165 ARG A CA 1
ATOM 1365 C C . ARG A 1 165 ? 6.908 11.445 15.026 1.00 51.06 165 ARG A C 1
ATOM 1367 O O . ARG A 1 165 ? 6.862 11.287 16.243 1.00 51.06 165 ARG A O 1
ATOM 1374 N N . GLY A 1 166 ? 7.023 10.438 14.156 1.00 48.25 166 GLY A N 1
ATOM 1375 C CA . GLY A 1 166 ? 6.915 9.025 14.500 1.00 48.25 166 GLY A CA 1
ATOM 1376 C C . GLY A 1 166 ? 5.478 8.657 14.879 1.00 48.25 166 GLY A C 1
ATOM 1377 O O . GLY A 1 166 ? 4.771 9.408 15.552 1.00 48.25 166 GLY A O 1
ATOM 1378 N N . ARG A 1 167 ? 5.011 7.495 14.435 1.00 55.88 167 ARG A N 1
ATOM 1379 C CA . ARG A 1 167 ? 3.766 6.896 14.924 1.00 55.88 167 ARG A CA 1
ATOM 1380 C C . ARG A 1 167 ? 4.071 5.438 15.209 1.00 55.88 167 ARG A C 1
ATOM 1382 O O . ARG A 1 167 ? 4.654 4.757 14.375 1.00 55.88 167 ARG A O 1
ATOM 1389 N N . LEU A 1 168 ? 3.744 4.988 16.414 1.00 57.81 168 LEU A N 1
ATOM 1390 C CA . LEU A 1 168 ? 3.936 3.590 16.766 1.00 57.81 168 LEU A CA 1
ATOM 1391 C C . LEU A 1 168 ? 2.829 2.761 16.124 1.00 57.81 168 LEU A C 1
ATOM 1393 O O . LEU A 1 168 ? 1.651 3.046 16.332 1.00 57.81 168 LEU A O 1
ATOM 1397 N N . TRP A 1 169 ? 3.220 1.721 15.396 1.00 66.88 169 TRP A N 1
ATOM 1398 C CA . TRP A 1 169 ? 2.299 0.697 14.925 1.00 66.88 169 TRP A CA 1
ATOM 1399 C C . TRP A 1 169 ? 2.245 -0.448 15.932 1.00 66.88 169 TRP A C 1
ATOM 1401 O O . TRP A 1 169 ? 3.268 -0.858 16.484 1.00 66.88 169 TRP A O 1
ATOM 1411 N N . ARG A 1 170 ? 1.047 -0.964 16.215 1.00 70.62 170 ARG A N 1
ATOM 1412 C CA . ARG A 1 170 ? 0.896 -2.056 17.184 1.00 70.62 170 ARG A CA 1
ATOM 1413 C C . ARG A 1 170 ? 1.403 -3.369 16.584 1.00 70.62 170 ARG A C 1
ATOM 1415 O O . ARG A 1 170 ? 1.012 -3.728 15.472 1.00 70.62 170 ARG A O 1
ATOM 1422 N N . VAL A 1 171 ? 2.200 -4.093 17.368 1.00 68.75 171 VAL A N 1
ATOM 1423 C CA . VAL A 1 171 ? 2.650 -5.459 17.069 1.00 68.75 171 VAL A CA 1
ATOM 1424 C C . VAL A 1 171 ? 1.486 -6.436 17.232 1.00 68.75 171 VAL A C 1
ATOM 1426 O O . VAL A 1 171 ? 0.721 -6.342 18.198 1.00 68.75 171 VAL A O 1
ATOM 1429 N N . SER A 1 172 ? 1.347 -7.351 16.277 1.00 73.12 172 SER A N 1
ATOM 1430 C CA . SER A 1 172 ? 0.337 -8.412 16.291 1.00 73.12 172 SER A CA 1
ATOM 1431 C C . SER A 1 172 ? 0.540 -9.370 17.467 1.00 73.12 172 SER A C 1
ATOM 1433 O O . SER A 1 172 ? 1.625 -9.454 18.037 1.00 73.12 172 SER A O 1
ATOM 1435 N N . TRP A 1 173 ? -0.527 -10.050 17.876 1.00 74.69 173 TRP A N 1
ATOM 1436 C CA . TRP A 1 173 ? -0.560 -11.075 18.929 1.00 74.69 173 TRP A CA 1
ATOM 1437 C C . TRP A 1 173 ? -0.210 -10.621 20.353 1.00 74.69 173 TRP A C 1
ATOM 1439 O O . TRP A 1 173 ? -0.442 -11.361 21.311 1.00 74.69 173 TRP A O 1
ATOM 1449 N N . LYS A 1 174 ? 0.243 -9.378 20.554 1.00 79.56 174 LYS A N 1
ATOM 1450 C CA . LYS A 1 174 ? 0.496 -8.859 21.900 1.00 79.56 174 LYS A CA 1
ATOM 1451 C C . LYS A 1 174 ? -0.809 -8.499 22.613 1.00 79.56 174 LYS A C 1
ATOM 1453 O O . LYS A 1 174 ? -1.567 -7.637 22.160 1.00 79.56 174 LYS A O 1
ATOM 1458 N N . ARG A 1 175 ? -1.040 -9.144 23.762 1.00 81.44 175 ARG A N 1
ATOM 1459 C CA . ARG A 1 175 ? -2.241 -8.958 24.588 1.00 81.44 175 ARG A CA 1
ATOM 1460 C C . ARG A 1 175 ? -2.328 -7.535 25.145 1.00 81.44 175 ARG A C 1
ATOM 1462 O O . ARG A 1 175 ? -1.345 -6.967 25.624 1.00 81.44 175 ARG A O 1
ATOM 1469 N N . ARG A 1 176 ? -3.522 -6.957 25.065 1.00 79.56 176 ARG A N 1
ATOM 1470 C CA . ARG A 1 176 ? -3.888 -5.636 25.581 1.00 79.56 176 ARG A CA 1
ATOM 1471 C C . ARG A 1 176 ? -4.464 -5.740 27.004 1.00 79.56 176 ARG A C 1
ATOM 1473 O O . ARG A 1 176 ? -4.926 -6.811 27.395 1.00 79.56 176 ARG A O 1
ATOM 1480 N N . PRO A 1 177 ? -4.539 -4.619 27.751 1.00 86.19 177 PRO A N 1
ATOM 1481 C CA . PRO A 1 177 ? -5.231 -4.575 29.043 1.00 86.19 177 PRO A CA 1
ATOM 1482 C C . PRO A 1 177 ? -6.713 -4.979 28.979 1.00 86.19 177 PRO A C 1
ATOM 1484 O O . PRO A 1 177 ? -7.225 -5.540 29.936 1.00 86.19 177 PRO A O 1
ATOM 1487 N N . ASN A 1 178 ? -7.387 -4.758 27.843 1.00 85.69 178 ASN A N 1
ATOM 1488 C CA . ASN A 1 178 ? -8.767 -5.212 27.607 1.00 85.69 178 ASN A CA 1
ATOM 1489 C C . ASN A 1 178 ? -8.863 -6.713 27.250 1.00 85.69 178 ASN A C 1
ATOM 1491 O O . ASN A 1 178 ? -9.903 -7.158 26.783 1.00 85.69 178 ASN A O 1
ATOM 1495 N N . GLY A 1 179 ? -7.781 -7.485 27.391 1.00 87.69 179 GLY A N 1
ATOM 1496 C CA . GLY A 1 179 ? -7.745 -8.924 27.118 1.00 87.69 179 GLY A CA 1
ATOM 1497 C C . GLY A 1 179 ? -7.574 -9.315 25.646 1.00 87.69 179 GLY A C 1
ATOM 1498 O O . GLY A 1 179 ? -7.212 -10.460 25.388 1.00 87.69 179 GLY A O 1
ATOM 1499 N N . MET A 1 180 ? -7.755 -8.372 24.718 1.00 89.75 180 MET A N 1
ATOM 1500 C CA . MET A 1 180 ? -7.730 -8.567 23.263 1.00 89.75 180 MET A CA 1
ATOM 1501 C C . MET A 1 180 ? -6.318 -8.504 22.659 1.00 89.75 180 MET A C 1
ATOM 1503 O O . MET A 1 180 ? -5.369 -8.048 23.302 1.00 89.75 180 MET A O 1
ATOM 1507 N N . ARG A 1 181 ? -6.166 -8.909 21.394 1.00 86.12 181 ARG A N 1
ATOM 1508 C CA . ARG A 1 181 ? -4.917 -8.867 20.617 1.00 86.12 181 ARG A CA 1
ATOM 1509 C C . ARG A 1 181 ? -5.164 -8.235 19.249 1.00 86.12 181 ARG A C 1
ATOM 1511 O O . ARG A 1 181 ? -6.254 -8.330 18.701 1.00 86.12 181 ARG A O 1
ATOM 1518 N N . LYS A 1 182 ? -4.134 -7.611 18.674 1.00 85.62 182 LYS A N 1
ATOM 1519 C CA . LYS A 1 182 ? -4.154 -7.298 17.240 1.00 85.62 182 LYS A CA 1
ATOM 1520 C C . LYS A 1 182 ? -3.935 -8.601 16.479 1.00 85.62 182 LYS A C 1
ATOM 1522 O O . LYS A 1 182 ? -2.893 -9.222 16.679 1.00 85.62 182 LYS A O 1
ATOM 1527 N N . ILE A 1 183 ? -4.875 -8.996 15.635 1.00 84.44 183 ILE A N 1
ATOM 1528 C CA . ILE A 1 183 ? -4.818 -10.263 14.897 1.00 84.44 183 ILE A CA 1
ATOM 1529 C C . ILE A 1 183 ? -4.913 -9.994 13.394 1.00 84.44 183 ILE A C 1
ATOM 1531 O O . ILE A 1 183 ? -5.616 -9.058 13.002 1.00 84.44 183 ILE A O 1
ATOM 1535 N N . PRO A 1 184 ? -4.174 -10.737 12.555 1.00 84.88 184 PRO A N 1
ATOM 1536 C CA . PRO A 1 184 ? -4.359 -10.675 11.117 1.00 84.88 184 PRO A CA 1
ATOM 1537 C C . PRO A 1 184 ? -5.755 -11.187 10.765 1.00 84.88 184 PRO A C 1
ATOM 1539 O O . PRO A 1 184 ? -6.259 -12.117 11.391 1.00 84.88 184 PRO A O 1
ATOM 1542 N N . ILE A 1 185 ? -6.358 -10.565 9.762 1.00 86.94 185 ILE A N 1
ATOM 1543 C CA . ILE A 1 185 ? -7.593 -11.022 9.129 1.00 86.94 185 ILE A CA 1
ATOM 1544 C C . ILE A 1 185 ? -7.393 -10.960 7.617 1.00 86.94 185 ILE A C 1
ATOM 1546 O O . ILE A 1 185 ? -6.527 -10.240 7.117 1.00 86.94 185 ILE A O 1
ATOM 1550 N N . THR A 1 186 ? -8.179 -11.715 6.876 1.00 87.00 186 THR A N 1
ATOM 1551 C CA . THR A 1 186 ? -8.201 -11.681 5.419 1.00 87.00 186 THR A CA 1
ATOM 1552 C C . THR A 1 186 ? -9.291 -10.746 4.912 1.00 87.00 186 THR A C 1
ATOM 1554 O O . THR A 1 186 ? -10.204 -10.337 5.632 1.00 87.00 186 THR A O 1
ATOM 1557 N N . TRP A 1 187 ? -9.225 -10.431 3.620 1.00 91.31 187 TRP A N 1
ATOM 1558 C CA . TRP A 1 187 ? -10.330 -9.766 2.937 1.00 91.31 187 TRP A CA 1
ATOM 1559 C C . TRP A 1 187 ? -11.631 -10.598 2.986 1.00 91.31 187 TRP A C 1
ATOM 1561 O O . TRP A 1 187 ? -12.712 -10.024 3.071 1.00 91.31 187 TRP A O 1
ATOM 1571 N N . GLN A 1 188 ? -11.539 -11.936 2.989 1.00 90.00 188 GLN A N 1
ATOM 1572 C CA . GLN A 1 188 ? -12.707 -12.819 3.118 1.00 90.00 188 GLN A CA 1
ATOM 1573 C C . GLN A 1 188 ? -13.301 -12.779 4.529 1.00 90.00 188 GLN A C 1
ATOM 1575 O O . GLN A 1 188 ? -14.519 -12.728 4.653 1.00 90.00 188 GLN A O 1
ATOM 1580 N N . ASP A 1 189 ? -12.472 -12.700 5.572 1.00 91.62 189 ASP A N 1
ATOM 1581 C CA . ASP A 1 189 ? -12.945 -12.549 6.956 1.00 91.62 189 ASP A CA 1
ATOM 1582 C C . ASP A 1 189 ? -13.717 -11.233 7.122 1.00 91.62 189 ASP A C 1
ATOM 1584 O O . ASP A 1 189 ? -14.786 -11.198 7.729 1.00 91.62 189 ASP A O 1
ATOM 1588 N N . LEU A 1 190 ? -13.228 -10.146 6.505 1.00 92.81 190 LEU A N 1
ATOM 1589 C CA . LEU A 1 190 ? -13.975 -8.887 6.422 1.00 92.81 190 LEU A CA 1
ATOM 1590 C C . LEU A 1 190 ? -15.323 -9.043 5.712 1.00 92.81 190 LEU A C 1
ATOM 1592 O O . LEU A 1 190 ? -16.225 -8.270 6.008 1.00 92.81 190 LEU A O 1
ATOM 1596 N N . ALA A 1 191 ? -15.466 -9.977 4.774 1.00 93.25 191 ALA A N 1
ATOM 1597 C CA . ALA A 1 191 ? -16.693 -10.180 4.008 1.00 93.25 191 ALA A CA 1
ATOM 1598 C C . ALA A 1 191 ? -17.701 -11.087 4.731 1.00 93.25 191 ALA A C 1
ATOM 1600 O O . ALA A 1 191 ? -18.904 -10.835 4.678 1.00 93.25 191 ALA A O 1
ATOM 1601 N N . GLN A 1 192 ? -17.209 -12.147 5.375 1.00 94.06 192 GLN A N 1
ATOM 1602 C CA . GLN A 1 192 ? -18.009 -13.295 5.816 1.00 94.06 192 GLN A CA 1
ATOM 1603 C C . GLN A 1 192 ? -18.206 -13.373 7.332 1.00 94.06 192 GLN A C 1
ATOM 1605 O O . GLN A 1 192 ? -19.012 -14.179 7.788 1.00 94.06 192 GLN A O 1
ATOM 1610 N N . SER A 1 193 ? -17.502 -12.550 8.109 1.00 93.25 193 SER A N 1
ATOM 1611 C CA . SER A 1 193 ? -17.571 -12.566 9.571 1.00 93.25 193 SER A CA 1
ATOM 1612 C C . SER A 1 193 ? -18.037 -11.232 10.137 1.00 93.25 193 SER A C 1
ATOM 1614 O O . SER A 1 193 ? -17.966 -10.188 9.484 1.00 93.25 193 SER A O 1
ATOM 1616 N N . THR A 1 194 ? -18.525 -11.278 11.369 1.00 94.81 194 THR A N 1
ATOM 1617 C CA . THR A 1 194 ? -18.960 -10.110 12.134 1.00 94.81 194 THR A CA 1
ATOM 1618 C C . THR A 1 194 ? -17.814 -9.534 12.961 1.00 94.81 194 THR A C 1
ATOM 1620 O O . THR A 1 194 ? -16.775 -10.165 13.175 1.00 94.81 194 THR A O 1
ATOM 1623 N N . PHE A 1 195 ? -18.003 -8.321 13.470 1.00 93.75 195 PHE A N 1
ATOM 1624 C CA . PHE A 1 195 ? -17.092 -7.726 14.438 1.00 93.75 195 PHE A CA 1
ATOM 1625 C C . PHE A 1 195 ? -16.965 -8.560 15.725 1.00 93.75 195 PHE A C 1
ATOM 1627 O O . PHE A 1 195 ? -15.876 -8.646 16.300 1.00 93.75 195 PHE A O 1
ATOM 1634 N N . ASP A 1 196 ? -18.048 -9.209 16.157 1.00 93.06 196 ASP A N 1
ATOM 1635 C CA . ASP A 1 196 ? -18.050 -10.052 17.354 1.00 93.06 196 ASP A CA 1
ATOM 1636 C C . ASP A 1 196 ? -17.227 -11.328 17.152 1.00 93.06 196 ASP A C 1
ATOM 1638 O O . ASP A 1 196 ? -16.463 -11.703 18.044 1.00 93.06 196 ASP A O 1
ATOM 1642 N N . ASP A 1 197 ? -17.281 -11.939 15.964 1.00 92.50 197 ASP A N 1
ATOM 1643 C CA . ASP A 1 197 ? -16.415 -13.074 15.615 1.00 92.50 197 ASP A CA 1
ATOM 1644 C C . ASP A 1 197 ? -14.935 -12.681 15.742 1.00 92.50 197 ASP A C 1
ATOM 1646 O O . ASP A 1 197 ? -14.141 -13.363 16.393 1.00 92.50 197 ASP A O 1
ATOM 1650 N N . MET A 1 198 ? -14.567 -11.509 15.212 1.00 92.12 198 MET A N 1
ATOM 1651 C CA . MET A 1 198 ? -13.199 -10.987 15.298 1.00 92.12 198 MET A CA 1
ATOM 1652 C C . MET A 1 198 ? -12.782 -10.682 16.742 1.00 92.12 198 MET A C 1
ATOM 1654 O O . MET A 1 198 ? -11.624 -10.906 17.115 1.00 92.12 198 MET A O 1
ATOM 1658 N N . CYS A 1 199 ? -13.713 -10.220 17.584 1.00 92.56 199 CYS A N 1
ATOM 1659 C CA . CYS A 1 199 ? -13.483 -10.062 19.019 1.00 92.56 199 CYS A CA 1
ATOM 1660 C C . CYS A 1 199 ? -13.185 -11.405 19.695 1.00 92.56 199 CYS A C 1
ATOM 1662 O O . CYS A 1 199 ? -12.231 -11.495 20.474 1.00 92.56 199 CYS A O 1
ATOM 1664 N N . GLN A 1 200 ? -13.947 -12.453 19.372 1.00 91.19 200 GLN A N 1
ATOM 1665 C CA . GLN A 1 200 ? -13.724 -13.799 19.904 1.00 91.19 200 GLN A CA 1
ATOM 1666 C C . GLN A 1 200 ? -12.359 -14.352 19.479 1.00 91.19 200 GLN A C 1
ATOM 1668 O O . GLN A 1 200 ? -11.595 -14.819 20.328 1.00 91.19 200 GLN A O 1
ATOM 1673 N N . TRP A 1 201 ? -11.997 -14.228 18.199 1.00 89.38 201 TRP A N 1
ATOM 1674 C CA . TRP A 1 201 ? -10.685 -14.655 17.698 1.00 89.38 201 TRP A CA 1
ATOM 1675 C C . TRP A 1 201 ? -9.537 -13.922 18.397 1.00 89.38 201 TRP A C 1
ATOM 1677 O O . TRP A 1 201 ? -8.544 -14.531 18.789 1.00 89.38 201 TRP A O 1
ATOM 1687 N N . SER A 1 202 ? -9.692 -12.615 18.616 1.00 89.62 202 SER A N 1
ATOM 1688 C CA . SER A 1 202 ? -8.696 -11.774 19.286 1.00 89.62 202 SER A CA 1
ATOM 1689 C C . SER A 1 202 ? -8.501 -12.138 20.766 1.00 89.62 202 SER A C 1
ATOM 1691 O O . SER A 1 202 ? -7.383 -12.044 21.295 1.00 89.62 202 SER A O 1
ATOM 1693 N N . ALA A 1 203 ? -9.575 -12.552 21.442 1.00 89.56 203 ALA A N 1
ATOM 1694 C CA . ALA A 1 203 ? -9.527 -13.034 22.819 1.00 89.56 203 ALA A CA 1
ATOM 1695 C C . ALA A 1 203 ? -8.907 -14.440 22.925 1.00 89.56 203 ALA A C 1
ATOM 1697 O O . ALA A 1 203 ? -8.230 -14.740 23.916 1.00 89.56 203 ALA A O 1
ATOM 1698 N N . GLY A 1 204 ? -9.101 -15.276 21.900 1.00 80.94 204 GLY A N 1
ATOM 1699 C CA . GLY A 1 204 ? -8.608 -16.650 21.823 1.00 80.94 204 GLY A CA 1
ATOM 1700 C C . GLY A 1 204 ? -7.080 -16.788 21.816 1.00 80.94 204 GLY A C 1
ATOM 1701 O O . GLY A 1 204 ? -6.333 -15.815 21.724 1.00 80.94 204 GLY A O 1
ATOM 1702 N N . ASN A 1 205 ? -6.602 -18.030 21.936 1.00 64.88 205 ASN A N 1
ATOM 1703 C CA . ASN A 1 205 ? -5.170 -18.365 21.931 1.00 64.88 205 ASN A CA 1
ATOM 1704 C C . ASN A 1 205 ? -4.673 -18.924 20.585 1.00 64.88 205 ASN A C 1
ATOM 1706 O O . ASN A 1 205 ? -3.509 -19.302 20.485 1.00 64.88 205 ASN A O 1
ATOM 1710 N N . THR A 1 206 ? -5.524 -18.983 19.560 1.00 58.16 206 THR A N 1
ATOM 1711 C CA . THR A 1 206 ? -5.158 -19.533 18.250 1.00 58.16 206 THR A CA 1
ATOM 1712 C C . THR A 1 206 ? -4.330 -18.528 17.452 1.00 58.16 206 THR A C 1
ATOM 1714 O O . THR A 1 206 ? -4.813 -17.454 17.100 1.00 58.16 206 THR A O 1
ATOM 1717 N N . THR A 1 207 ? -3.090 -18.888 17.132 1.00 57.41 207 THR A N 1
ATOM 1718 C CA . THR A 1 207 ? -2.220 -18.162 16.202 1.00 57.41 207 THR A CA 1
ATOM 1719 C C . THR A 1 207 ? -2.414 -18.717 14.794 1.00 57.41 207 THR A C 1
ATOM 1721 O O . THR A 1 207 ? -1.705 -19.617 14.355 1.00 57.41 207 THR A O 1
ATOM 1724 N N . TRP A 1 208 ? -3.408 -18.200 14.074 1.00 55.47 208 TRP A N 1
ATOM 1725 C CA . TRP A 1 208 ? -3.535 -18.472 12.642 1.00 55.47 208 TRP A CA 1
ATOM 1726 C C . TRP A 1 208 ? -2.875 -17.350 11.839 1.00 55.47 208 TRP A C 1
ATOM 1728 O O . TRP A 1 208 ? -3.181 -16.174 12.033 1.00 55.47 208 TRP A O 1
ATOM 1738 N N . VAL A 1 209 ? -1.955 -17.710 10.945 1.00 54.28 209 VAL A N 1
ATOM 1739 C CA . VAL A 1 209 ? -1.338 -16.784 9.989 1.00 54.28 209 VAL A CA 1
ATOM 1740 C C . VAL A 1 209 ? -1.879 -17.146 8.606 1.00 54.28 209 VAL A C 1
ATOM 1742 O O . VAL A 1 209 ? -1.692 -18.293 8.196 1.00 54.28 209 VAL A O 1
ATOM 1745 N N . PRO A 1 210 ? -2.541 -16.222 7.885 1.00 53.59 210 PRO A N 1
ATOM 1746 C CA . PRO A 1 210 ? -3.024 -16.504 6.541 1.00 53.59 210 PRO A CA 1
ATOM 1747 C C . PRO A 1 210 ? -1.899 -17.005 5.634 1.00 53.59 210 PRO A C 1
ATOM 1749 O O . PRO A 1 210 ? -0.811 -16.420 5.609 1.00 53.59 210 PRO A O 1
ATOM 1752 N N . GLU A 1 211 ? -2.171 -18.056 4.855 1.00 46.34 211 GLU A N 1
ATOM 1753 C CA . GLU A 1 211 ? -1.275 -18.503 3.790 1.00 46.34 211 GLU A CA 1
ATOM 1754 C C . GLU A 1 211 ? -1.059 -17.347 2.798 1.00 46.34 211 GLU A C 1
ATOM 1756 O O . GLU A 1 211 ? -1.902 -17.016 1.969 1.00 46.34 211 GLU A O 1
ATOM 1761 N N . HIS A 1 212 ? 0.123 -16.736 2.906 1.00 51.06 212 HIS A N 1
ATOM 1762 C CA . HIS A 1 212 ? 0.798 -15.976 1.858 1.00 51.06 212 HIS A CA 1
ATOM 1763 C C . HIS A 1 212 ? 0.140 -14.649 1.431 1.00 51.06 212 HIS A C 1
ATOM 1765 O O . HIS A 1 212 ? -0.405 -14.516 0.333 1.00 51.06 212 HIS A O 1
ATOM 1771 N N . MET A 1 213 ? 0.371 -13.598 2.227 1.00 51.16 213 MET A N 1
ATOM 1772 C CA . MET A 1 213 ? 0.311 -12.181 1.813 1.00 51.16 213 MET A CA 1
ATOM 1773 C C . MET A 1 213 ? 1.443 -11.811 0.815 1.00 51.16 213 MET A C 1
ATOM 1775 O O . MET A 1 213 ? 2.194 -10.849 1.014 1.00 51.16 213 MET A O 1
ATOM 1779 N N . HIS A 1 214 ? 1.616 -12.610 -0.245 1.00 49.91 214 HIS A N 1
ATOM 1780 C CA . HIS A 1 214 ? 2.759 -12.552 -1.174 1.00 49.91 214 HIS A CA 1
ATOM 1781 C C . HIS A 1 214 ? 2.474 -11.801 -2.478 1.00 49.91 214 HIS A C 1
ATOM 1783 O O . HIS A 1 214 ? 3.379 -11.658 -3.303 1.00 49.91 214 HIS A O 1
ATOM 1789 N N . ALA A 1 215 ? 1.246 -11.313 -2.677 1.00 53.94 215 ALA A N 1
ATOM 1790 C CA . ALA A 1 215 ? 0.914 -10.495 -3.837 1.00 53.94 215 ALA A CA 1
ATOM 1791 C C . ALA A 1 215 ? 1.600 -9.129 -3.706 1.00 53.94 215 ALA A C 1
ATOM 1793 O O . ALA A 1 215 ? 1.165 -8.256 -2.961 1.00 53.94 215 ALA A O 1
ATOM 1794 N N . ASN A 1 216 ? 2.710 -8.990 -4.421 1.00 65.75 216 ASN A N 1
ATOM 1795 C CA . ASN A 1 216 ? 3.567 -7.812 -4.417 1.00 65.75 216 ASN A CA 1
ATOM 1796 C C . ASN A 1 216 ? 3.719 -7.239 -5.831 1.00 65.75 216 ASN A C 1
ATOM 1798 O O . ASN A 1 216 ? 4.583 -6.399 -6.041 1.00 65.75 216 ASN A O 1
ATOM 1802 N N . GLU A 1 217 ? 2.935 -7.698 -6.806 1.00 69.06 217 GLU A N 1
ATOM 1803 C CA . GLU A 1 217 ? 3.109 -7.250 -8.184 1.00 69.06 217 GLU A CA 1
ATOM 1804 C C . GLU A 1 217 ? 2.635 -5.800 -8.357 1.00 69.06 217 GLU A C 1
ATOM 1806 O O . GLU A 1 217 ? 1.604 -5.417 -7.785 1.00 69.06 217 GLU A O 1
ATOM 1811 N N . PRO A 1 218 ? 3.367 -4.980 -9.131 1.00 74.44 218 PRO A N 1
ATOM 1812 C CA . PRO A 1 218 ? 2.950 -3.622 -9.433 1.00 74.44 218 PRO A CA 1
ATOM 1813 C C . PRO A 1 218 ? 1.574 -3.583 -10.088 1.00 74.44 218 PRO A C 1
ATOM 1815 O O . PRO A 1 218 ? 1.318 -4.254 -11.084 1.00 74.44 218 PRO A O 1
ATOM 1818 N N . ASN A 1 219 ? 0.694 -2.738 -9.558 1.00 82.00 219 ASN A N 1
ATOM 1819 C CA . ASN A 1 219 ? -0.642 -2.541 -10.091 1.00 82.00 219 ASN A CA 1
ATOM 1820 C C . ASN A 1 219 ? -0.694 -1.220 -10.889 1.00 82.00 219 ASN A C 1
ATOM 1822 O O . ASN A 1 219 ? -0.430 -0.154 -10.319 1.00 82.00 219 ASN A O 1
ATOM 1826 N N . PRO A 1 220 ? -1.038 -1.241 -12.193 1.00 74.00 220 PRO A N 1
ATOM 1827 C CA . PRO A 1 220 ? -1.063 -0.037 -13.020 1.00 74.00 220 PRO A CA 1
ATOM 1828 C C . PRO A 1 220 ? -1.971 1.063 -12.472 1.00 74.00 220 PRO A C 1
ATOM 1830 O O . PRO A 1 220 ? -1.573 2.226 -12.475 1.00 74.00 220 PRO A O 1
ATOM 1833 N N . TYR A 1 221 ? -3.155 0.723 -11.962 1.00 79.50 221 TYR A N 1
ATOM 1834 C CA . TYR A 1 221 ? -4.093 1.702 -11.409 1.00 79.50 221 TYR A CA 1
ATOM 1835 C C . TYR A 1 221 ? -3.494 2.420 -10.192 1.00 79.50 221 TYR A C 1
ATOM 1837 O O . TYR A 1 221 ? -3.474 3.652 -10.139 1.00 79.50 221 TYR A O 1
ATOM 1845 N N . LEU A 1 222 ? -2.914 1.664 -9.255 1.00 86.81 222 LEU A N 1
ATOM 1846 C CA . LEU A 1 222 ? -2.267 2.227 -8.066 1.00 86.81 222 LEU A CA 1
ATOM 1847 C C . LEU A 1 222 ? -1.050 3.095 -8.411 1.00 86.81 222 LEU A C 1
ATOM 1849 O O . LEU A 1 222 ? -0.864 4.161 -7.822 1.00 86.81 222 LEU A O 1
ATOM 1853 N N . ARG A 1 223 ? -0.246 2.686 -9.400 1.00 84.19 223 ARG A N 1
ATOM 1854 C CA . ARG A 1 223 ? 0.870 3.495 -9.919 1.00 84.19 223 ARG A CA 1
ATOM 1855 C C . ARG A 1 223 ? 0.372 4.826 -10.483 1.00 84.19 223 ARG A C 1
ATOM 1857 O O . ARG A 1 223 ? 0.925 5.876 -10.166 1.00 84.19 223 ARG A O 1
ATOM 1864 N N . HIS A 1 224 ? -0.691 4.812 -11.285 1.00 76.50 224 HIS A N 1
ATOM 1865 C CA . HIS A 1 224 ? -1.265 6.046 -11.826 1.00 76.50 224 HIS A CA 1
ATOM 1866 C C . HIS A 1 224 ? -1.829 6.949 -10.725 1.00 76.50 224 HIS A C 1
ATOM 1868 O O . HIS A 1 224 ? -1.669 8.165 -10.812 1.00 76.50 224 HIS A O 1
ATOM 1874 N N . ALA A 1 225 ? -2.430 6.385 -9.672 1.00 84.06 225 ALA A N 1
ATOM 1875 C CA . ALA A 1 225 ? -2.873 7.159 -8.512 1.00 84.06 225 ALA A CA 1
ATOM 1876 C C . ALA A 1 225 ? -1.694 7.879 -7.832 1.00 84.06 225 ALA A C 1
ATOM 1878 O O . ALA A 1 225 ? -1.750 9.088 -7.623 1.00 84.06 225 ALA A O 1
ATOM 1879 N N . VAL A 1 226 ? -0.580 7.176 -7.589 1.00 87.25 226 VAL A N 1
ATOM 1880 C CA . VAL A 1 226 ? 0.660 7.777 -7.056 1.00 87.25 226 VAL A CA 1
ATOM 1881 C C . VAL A 1 226 ? 1.154 8.910 -7.947 1.00 87.25 226 VAL A C 1
ATOM 1883 O O . VAL A 1 226 ? 1.510 9.972 -7.440 1.00 87.25 226 VAL A O 1
ATOM 1886 N N . LYS A 1 227 ? 1.181 8.696 -9.270 1.00 80.75 227 LYS A N 1
ATOM 1887 C CA . LYS A 1 227 ? 1.660 9.702 -10.223 1.00 80.75 227 LYS A CA 1
ATOM 1888 C C . LYS A 1 227 ? 0.810 10.965 -10.186 1.00 80.75 227 LYS A C 1
ATOM 1890 O O . LYS A 1 227 ? 1.373 12.052 -10.086 1.00 80.75 227 LYS A O 1
ATOM 1895 N N . ARG A 1 228 ? -0.519 10.816 -10.234 1.00 80.38 228 ARG A N 1
ATOM 1896 C CA . ARG A 1 228 ? -1.471 11.936 -10.193 1.00 80.38 228 ARG A CA 1
ATOM 1897 C C . ARG A 1 228 ? -1.304 12.753 -8.919 1.00 80.38 228 ARG A C 1
ATOM 1899 O O . ARG A 1 228 ? -1.082 13.958 -9.005 1.00 80.38 228 ARG A O 1
ATOM 1906 N N . GLU A 1 229 ? -1.304 12.095 -7.762 1.00 85.81 229 GLU A N 1
ATOM 1907 C CA . GLU A 1 229 ? -1.138 12.772 -6.472 1.00 85.81 229 GLU A CA 1
ATOM 1908 C C . GLU A 1 229 ? 0.226 13.458 -6.342 1.00 85.81 229 GLU A C 1
ATOM 1910 O O . GLU A 1 229 ? 0.339 14.578 -5.837 1.00 85.81 229 GLU A O 1
ATOM 1915 N N . TRP A 1 230 ? 1.284 12.820 -6.846 1.00 83.75 230 TRP A N 1
ATOM 1916 C CA . TRP A 1 230 ? 2.616 13.409 -6.835 1.00 83.75 230 TRP A CA 1
ATOM 1917 C C . TRP A 1 230 ? 2.725 14.638 -7.741 1.00 83.75 230 TRP A C 1
ATOM 1919 O O . TRP A 1 230 ? 3.296 15.657 -7.343 1.00 83.75 230 TRP A O 1
ATOM 1929 N N . ASP A 1 231 ? 2.180 14.562 -8.954 1.00 80.62 231 ASP A N 1
ATOM 1930 C CA . ASP A 1 231 ? 2.179 15.672 -9.905 1.00 80.62 231 ASP A CA 1
ATOM 1931 C C . ASP A 1 231 ? 1.355 16.849 -9.382 1.00 80.62 231 ASP A C 1
ATOM 1933 O O . ASP A 1 231 ? 1.840 17.985 -9.409 1.00 80.62 231 ASP A O 1
ATOM 1937 N N . GLN A 1 232 ? 0.169 16.577 -8.830 1.00 79.81 232 GLN A N 1
ATOM 1938 C CA . GLN A 1 232 ? -0.679 17.594 -8.215 1.00 79.81 232 GLN A CA 1
ATOM 1939 C C . GLN A 1 232 ? 0.054 18.287 -7.063 1.00 79.81 232 GLN A C 1
ATOM 1941 O O . GLN A 1 232 ? 0.158 19.515 -7.031 1.00 79.81 232 GLN A O 1
ATOM 1946 N N . TRP A 1 233 ? 0.676 17.516 -6.167 1.00 77.62 233 TRP A N 1
ATOM 1947 C CA . TRP A 1 233 ? 1.482 18.069 -5.081 1.00 77.62 233 TRP A CA 1
ATOM 1948 C C . TRP A 1 233 ? 2.631 18.955 -5.591 1.00 77.62 233 TRP A C 1
ATOM 1950 O O . TRP A 1 233 ? 2.888 20.032 -5.033 1.00 77.62 233 TRP A O 1
ATOM 1960 N N . ARG A 1 234 ? 3.322 18.543 -6.667 1.00 75.12 234 ARG A N 1
ATOM 1961 C CA . ARG A 1 234 ? 4.376 19.354 -7.303 1.00 75.12 234 ARG A CA 1
ATOM 1962 C C . ARG A 1 234 ? 3.812 20.655 -7.865 1.00 75.12 234 ARG A C 1
ATOM 1964 O O . ARG A 1 234 ? 4.454 21.695 -7.703 1.00 75.12 234 ARG A O 1
ATOM 1971 N N . GLN A 1 235 ? 2.652 20.607 -8.513 1.00 74.50 235 GLN A N 1
ATOM 1972 C CA . GLN A 1 235 ? 1.998 21.773 -9.101 1.00 74.50 235 GLN A CA 1
ATOM 1973 C C . GLN A 1 235 ? 1.569 22.775 -8.023 1.00 74.50 235 GLN A C 1
ATOM 1975 O O . GLN A 1 235 ? 1.969 23.938 -8.080 1.00 74.50 235 GLN A O 1
ATOM 1980 N N . ASP A 1 236 ? 0.901 22.315 -6.966 1.00 74.94 236 ASP A N 1
ATOM 1981 C CA . ASP A 1 236 ? 0.495 23.161 -5.838 1.00 74.94 236 ASP A CA 1
ATOM 1982 C C . ASP A 1 236 ? 1.697 23.812 -5.148 1.00 74.94 236 ASP A C 1
ATOM 1984 O O . ASP A 1 236 ? 1.634 24.937 -4.647 1.00 74.94 236 ASP A O 1
ATOM 1988 N N . ARG A 1 237 ? 2.827 23.100 -5.079 1.00 67.56 237 ARG A N 1
ATOM 1989 C CA . ARG A 1 237 ? 4.057 23.644 -4.502 1.00 67.56 237 ARG A CA 1
ATOM 1990 C C . ARG A 1 237 ? 4.711 24.683 -5.409 1.00 67.56 237 ARG A C 1
ATOM 1992 O O . ARG A 1 237 ? 5.194 25.684 -4.887 1.00 67.56 237 ARG A O 1
ATOM 1999 N N . LYS A 1 238 ? 4.731 24.472 -6.730 1.00 68.12 238 LYS A N 1
ATOM 2000 C CA . LYS A 1 238 ? 5.201 25.487 -7.691 1.00 68.12 238 LYS A CA 1
ATOM 2001 C C . LYS A 1 238 ? 4.387 26.773 -7.553 1.00 68.12 238 LYS A C 1
ATOM 2003 O O . LYS A 1 238 ? 4.980 27.841 -7.469 1.00 68.12 238 LYS A O 1
ATOM 2008 N N . ASN A 1 239 ? 3.067 26.646 -7.434 1.00 71.75 239 ASN A N 1
ATOM 2009 C CA . ASN A 1 239 ? 2.161 27.783 -7.282 1.00 71.75 239 ASN A CA 1
ATOM 2010 C C . ASN A 1 239 ? 2.398 28.534 -5.959 1.00 71.75 239 ASN A C 1
ATOM 2012 O O . ASN A 1 239 ? 2.425 29.759 -5.948 1.00 71.75 239 ASN A O 1
ATOM 2016 N N . ARG A 1 240 ? 2.640 27.818 -4.849 1.00 63.78 240 ARG A N 1
ATOM 2017 C CA . ARG A 1 240 ? 2.903 28.423 -3.525 1.00 63.78 240 ARG A CA 1
ATOM 2018 C C . ARG A 1 240 ? 4.300 29.026 -3.363 1.00 63.78 240 ARG A C 1
ATOM 2020 O O . ARG A 1 240 ? 4.458 29.992 -2.627 1.00 63.78 240 ARG A O 1
ATOM 2027 N N . ASN A 1 241 ? 5.312 28.467 -4.027 1.00 60.59 241 ASN A N 1
ATOM 2028 C CA . ASN A 1 241 ? 6.718 28.847 -3.849 1.00 60.59 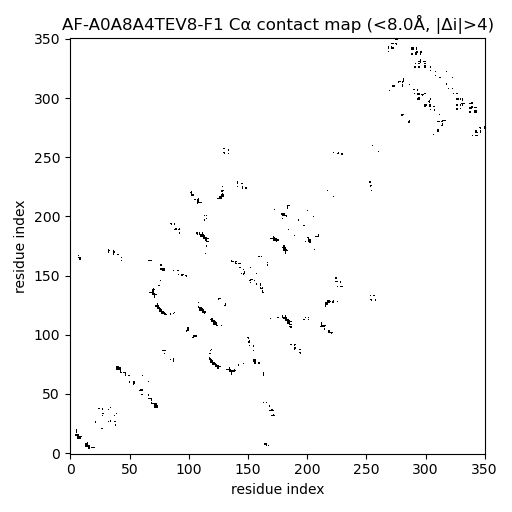241 ASN A CA 1
ATOM 2029 C C . ASN A 1 241 ? 7.309 29.540 -5.087 1.00 60.59 241 ASN A C 1
ATOM 2031 O O . ASN A 1 241 ? 8.515 29.448 -5.319 1.00 60.59 241 ASN A O 1
ATOM 2035 N N . ALA A 1 242 ? 6.487 30.235 -5.879 1.00 56.72 242 ALA A N 1
ATOM 2036 C CA . ALA A 1 242 ? 6.902 30.884 -7.125 1.00 56.72 242 ALA A CA 1
ATOM 2037 C C . ALA A 1 242 ? 8.062 31.895 -6.961 1.00 56.72 242 ALA A C 1
ATOM 2039 O O . ALA A 1 242 ? 8.653 32.299 -7.955 1.00 56.72 242 ALA A O 1
ATOM 2040 N N . HIS A 1 243 ? 8.387 32.321 -5.733 1.00 55.28 243 HIS A N 1
ATOM 2041 C CA . HIS A 1 243 ? 9.393 33.352 -5.432 1.00 55.28 243 HIS A CA 1
ATOM 2042 C C . HIS A 1 243 ? 10.653 32.815 -4.715 1.00 55.28 243 HIS A C 1
ATOM 2044 O O . HIS A 1 243 ? 11.529 33.594 -4.358 1.00 55.28 243 HIS A O 1
ATOM 2050 N N . ILE A 1 244 ? 10.770 31.499 -4.481 1.00 51.19 244 ILE A N 1
ATOM 2051 C CA . ILE A 1 244 ? 11.879 30.893 -3.714 1.00 51.19 244 ILE A CA 1
ATOM 2052 C C . ILE A 1 244 ? 12.725 29.980 -4.620 1.00 51.19 244 ILE A C 1
ATOM 2054 O O . ILE A 1 244 ? 12.195 29.294 -5.497 1.00 51.19 244 ILE A O 1
ATOM 2058 N N . GLN A 1 245 ? 14.048 29.968 -4.399 1.00 46.34 245 GLN A N 1
ATOM 2059 C CA . GLN A 1 245 ? 15.036 29.205 -5.175 1.00 46.34 245 GLN A CA 1
ATOM 2060 C C . GLN A 1 245 ? 14.702 27.700 -5.355 1.00 46.34 245 GLN A C 1
ATOM 2062 O O . GLN A 1 245 ? 13.962 27.115 -4.556 1.00 46.34 245 GLN A O 1
ATOM 2067 N N . PRO A 1 246 ? 15.250 27.040 -6.402 1.00 46.22 246 PRO A N 1
ATOM 2068 C CA . PRO A 1 246 ? 14.951 25.647 -6.735 1.00 46.22 246 PRO A CA 1
ATOM 2069 C C . PRO A 1 246 ? 15.257 24.667 -5.591 1.00 46.22 246 PRO A C 1
ATOM 2071 O O . PRO A 1 246 ? 16.395 24.540 -5.158 1.00 46.22 246 PRO A O 1
ATOM 2074 N N . ASN A 1 247 ? 14.246 23.917 -5.143 1.00 45.09 247 ASN A N 1
ATOM 2075 C CA . ASN A 1 247 ? 14.422 22.813 -4.193 1.00 45.09 247 ASN A CA 1
ATOM 2076 C C . ASN A 1 247 ? 15.140 21.616 -4.873 1.00 45.09 247 ASN A C 1
ATOM 2078 O O . ASN A 1 247 ? 14.684 21.214 -5.950 1.00 45.09 247 ASN A O 1
ATOM 2082 N N . PRO A 1 248 ? 16.178 20.998 -4.270 1.00 46.75 248 PRO A N 1
ATOM 2083 C CA . PRO A 1 248 ? 16.822 19.774 -4.776 1.00 46.75 248 PRO A CA 1
ATOM 2084 C C . PRO A 1 248 ? 15.866 18.591 -5.030 1.00 46.75 248 PRO A C 1
ATOM 2086 O O . PRO A 1 248 ? 16.152 17.762 -5.891 1.00 46.75 248 PRO A O 1
ATOM 2089 N N . ASP A 1 249 ? 14.685 18.547 -4.398 1.00 51.25 249 ASP A N 1
ATOM 2090 C CA . ASP A 1 249 ? 13.659 17.518 -4.672 1.00 51.25 249 ASP A CA 1
ATOM 2091 C C . ASP A 1 249 ? 13.027 17.620 -6.082 1.00 51.25 249 ASP A C 1
ATOM 2093 O O . ASP A 1 249 ? 12.210 16.780 -6.461 1.00 51.25 249 ASP A O 1
ATOM 2097 N N . ARG A 1 250 ? 13.3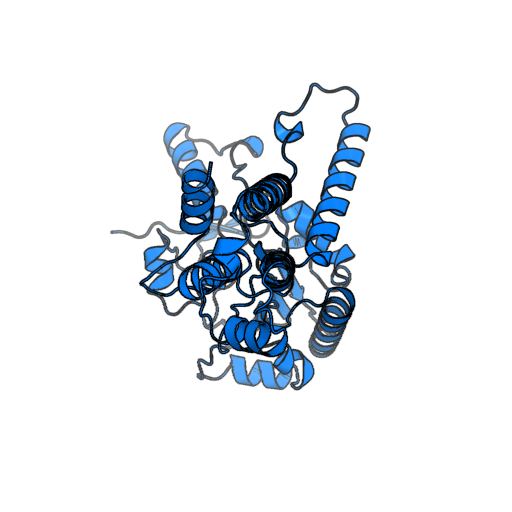63 18.644 -6.888 1.00 46.09 250 ARG A N 1
ATOM 2098 C CA . ARG A 1 250 ? 12.762 18.891 -8.218 1.00 46.09 250 ARG A CA 1
ATOM 2099 C C . ARG A 1 250 ? 12.889 17.716 -9.198 1.00 46.09 250 ARG A C 1
ATOM 2101 O O . ARG A 1 250 ? 12.054 17.643 -10.100 1.00 46.09 250 ARG A O 1
ATOM 2108 N N . ASN A 1 251 ? 13.862 16.820 -9.004 1.00 49.44 251 ASN A N 1
ATOM 2109 C CA . ASN A 1 251 ? 14.177 15.696 -9.898 1.00 49.44 251 ASN A CA 1
ATOM 2110 C C . ASN A 1 251 ? 13.731 14.309 -9.395 1.00 49.44 251 ASN A C 1
ATOM 2112 O O . ASN A 1 251 ? 13.996 13.311 -10.073 1.00 49.44 251 ASN A O 1
ATOM 2116 N N . LEU A 1 252 ? 13.061 14.230 -8.241 1.00 53.88 252 LEU A N 1
ATOM 2117 C CA . LEU A 1 252 ? 12.515 12.979 -7.713 1.00 53.88 252 LEU A CA 1
ATOM 2118 C C . LEU A 1 252 ? 11.090 12.783 -8.251 1.00 53.88 252 LEU A C 1
ATOM 2120 O O . LEU A 1 252 ? 10.131 13.370 -7.749 1.00 53.88 252 LEU A O 1
ATOM 2124 N N . ASP A 1 253 ? 10.956 11.981 -9.304 1.00 63.59 253 ASP A N 1
ATOM 2125 C CA . ASP A 1 253 ? 9.676 11.362 -9.654 1.00 63.59 253 ASP A CA 1
ATOM 2126 C C . ASP A 1 253 ? 9.626 9.983 -8.949 1.00 63.59 253 ASP A C 1
ATOM 2128 O O . ASP A 1 253 ? 10.559 9.187 -9.105 1.00 63.59 253 ASP A O 1
ATOM 2132 N N . PRO A 1 254 ? 8.608 9.706 -8.109 1.00 61.75 254 PRO A N 1
ATOM 2133 C CA . PRO A 1 254 ? 8.487 8.469 -7.341 1.00 61.75 254 PRO A CA 1
ATOM 2134 C C . PRO A 1 254 ? 8.398 7.239 -8.234 1.00 61.75 254 PRO A C 1
ATOM 2136 O O . PRO A 1 254 ? 8.791 6.152 -7.820 1.00 61.75 254 PRO A O 1
ATOM 2139 N N . LEU A 1 255 ? 7.953 7.423 -9.476 1.00 62.56 255 LEU A N 1
ATOM 2140 C CA . LEU A 1 255 ? 7.902 6.389 -10.493 1.00 62.56 255 LEU A CA 1
ATOM 2141 C C . LEU A 1 255 ? 9.071 6.473 -11.474 1.00 62.56 255 LEU A C 1
ATOM 2143 O O . LEU A 1 255 ? 9.135 5.645 -12.377 1.00 62.56 255 LEU A O 1
ATOM 2147 N N . ARG A 1 256 ? 10.017 7.411 -11.317 1.00 54.06 256 ARG A N 1
ATOM 2148 C CA . ARG A 1 256 ? 11.205 7.524 -12.184 1.00 54.06 256 ARG A CA 1
ATOM 2149 C C . ARG A 1 256 ? 12.026 6.242 -12.177 1.00 54.06 256 ARG A C 1
ATOM 2151 O O . ARG A 1 256 ? 12.380 5.718 -13.226 1.00 54.06 256 ARG A O 1
ATOM 2158 N N . TRP A 1 257 ? 12.247 5.700 -10.979 1.00 38.50 257 TRP A N 1
ATOM 2159 C CA . TRP A 1 257 ? 13.045 4.496 -10.744 1.00 38.50 257 TRP A CA 1
ATOM 2160 C C . TRP A 1 257 ? 12.438 3.228 -11.346 1.00 38.50 257 TRP A C 1
ATOM 2162 O O . TRP A 1 257 ? 13.181 2.300 -11.655 1.00 38.50 257 TRP A O 1
ATOM 2172 N N . THR A 1 258 ? 11.117 3.180 -11.531 1.00 48.81 258 THR A N 1
ATOM 2173 C CA . THR A 1 258 ? 10.426 2.011 -12.091 1.00 48.81 258 THR A CA 1
ATOM 2174 C C . THR A 1 258 ? 9.979 2.229 -13.534 1.00 48.81 258 THR A C 1
ATOM 2176 O O . THR A 1 258 ? 9.971 1.279 -14.298 1.00 48.81 258 THR A O 1
ATOM 2179 N N . THR A 1 259 ? 9.679 3.456 -13.958 1.00 48.06 259 THR A N 1
ATOM 2180 C CA . THR A 1 259 ? 9.217 3.757 -15.323 1.00 48.06 259 THR A CA 1
ATOM 2181 C C . THR A 1 259 ? 10.388 3.916 -16.286 1.00 48.06 259 THR A C 1
ATOM 2183 O O . THR A 1 259 ? 10.373 3.267 -17.320 1.00 48.06 259 THR A O 1
ATOM 2186 N N . GLU A 1 260 ? 11.444 4.670 -15.944 1.00 47.59 260 GLU A N 1
ATOM 2187 C CA . GLU A 1 260 ? 12.635 4.767 -16.809 1.00 47.59 260 GLU A CA 1
ATOM 2188 C C . GLU A 1 260 ? 13.380 3.430 -16.850 1.00 47.59 260 GLU A C 1
ATOM 2190 O O . GLU A 1 260 ? 13.802 3.007 -17.919 1.00 47.59 260 GLU A O 1
ATOM 2195 N N . ARG A 1 261 ? 13.486 2.718 -15.717 1.00 45.72 261 ARG A N 1
ATOM 2196 C CA . ARG A 1 261 ? 14.133 1.400 -15.670 1.00 45.72 261 ARG A CA 1
ATOM 2197 C C . ARG A 1 261 ? 13.324 0.330 -16.393 1.00 45.72 261 ARG A C 1
ATOM 2199 O O . ARG A 1 261 ? 13.935 -0.386 -17.169 1.00 45.72 261 ARG A O 1
ATOM 2206 N N . HIS A 1 262 ? 12.005 0.219 -16.187 1.00 54.94 262 HIS A N 1
ATOM 2207 C CA . HIS A 1 262 ? 11.203 -0.759 -16.934 1.00 54.94 262 HIS A CA 1
ATOM 2208 C C . HIS A 1 262 ? 11.106 -0.384 -18.409 1.00 54.94 262 HIS A C 1
ATOM 2210 O O . HIS A 1 262 ? 11.362 -1.244 -19.226 1.00 54.94 262 HIS A O 1
ATOM 2216 N N . GLN A 1 263 ? 10.883 0.880 -18.788 1.00 59.78 263 GLN A N 1
ATOM 2217 C CA . GLN A 1 263 ? 10.881 1.263 -20.208 1.00 59.78 263 GLN A CA 1
ATOM 2218 C C . GLN A 1 263 ? 12.248 1.053 -20.869 1.00 59.78 263 GLN A C 1
ATOM 2220 O O . GLN A 1 263 ? 12.313 0.604 -22.009 1.00 59.78 263 GLN A O 1
ATOM 2225 N N . HIS A 1 264 ? 13.348 1.363 -20.176 1.00 66.56 264 HIS A N 1
ATOM 2226 C CA . HIS A 1 264 ? 14.694 1.096 -20.678 1.00 66.56 264 HIS A CA 1
ATOM 2227 C C . HIS A 1 264 ? 14.965 -0.406 -20.771 1.00 66.56 264 HIS A C 1
ATOM 2229 O O . HIS A 1 264 ? 15.493 -0.864 -21.773 1.00 66.56 264 HIS A O 1
ATOM 2235 N N . GLN A 1 265 ? 14.572 -1.181 -19.764 1.00 68.75 265 GLN A N 1
ATOM 2236 C CA . GLN A 1 265 ? 14.751 -2.626 -19.730 1.00 68.75 265 GLN A CA 1
ATOM 2237 C C . GLN A 1 265 ? 13.865 -3.337 -20.759 1.00 68.75 265 GLN A C 1
ATOM 2239 O O . GLN A 1 265 ? 14.371 -4.200 -21.459 1.00 68.75 265 GLN A O 1
ATOM 2244 N N . ASP A 1 266 ? 12.605 -2.938 -20.926 1.00 74.06 266 ASP A N 1
ATOM 2245 C CA . ASP A 1 266 ? 11.678 -3.419 -21.956 1.00 74.06 266 ASP A CA 1
ATOM 2246 C C . ASP A 1 266 ? 12.196 -3.077 -23.355 1.00 74.06 266 ASP A C 1
ATOM 2248 O O . ASP A 1 266 ? 12.129 -3.909 -24.261 1.00 74.06 266 ASP A O 1
ATOM 2252 N N . ARG A 1 267 ? 12.774 -1.878 -23.530 1.00 77.75 267 ARG A N 1
ATOM 2253 C CA . ARG A 1 267 ? 13.463 -1.496 -24.768 1.00 77.75 267 ARG A CA 1
ATOM 2254 C C . ARG A 1 267 ? 14.669 -2.398 -25.023 1.00 77.75 267 ARG A C 1
ATOM 2256 O O . ARG A 1 267 ? 14.736 -2.984 -26.093 1.00 77.75 267 ARG A O 1
ATOM 2263 N N . LEU A 1 268 ? 15.560 -2.575 -24.045 1.00 83.12 268 LEU A N 1
ATOM 2264 C CA . LEU A 1 268 ? 16.729 -3.456 -24.166 1.00 83.12 268 LEU A CA 1
ATOM 2265 C C . LEU A 1 268 ? 16.332 -4.914 -24.420 1.00 83.12 268 LEU A C 1
ATOM 2267 O O . LEU A 1 268 ? 16.998 -5.610 -25.175 1.00 83.12 268 LEU A O 1
ATOM 2271 N N . ILE A 1 269 ? 15.254 -5.394 -23.795 1.00 85.69 269 ILE A N 1
ATOM 2272 C CA . ILE A 1 269 ? 14.700 -6.732 -24.022 1.00 85.69 269 ILE A CA 1
ATOM 2273 C C . ILE A 1 269 ? 14.183 -6.842 -25.455 1.00 85.69 269 ILE A C 1
ATOM 2275 O O . ILE A 1 269 ? 14.488 -7.819 -26.130 1.00 85.69 269 ILE A O 1
ATOM 2279 N N . SER A 1 270 ? 13.438 -5.844 -25.928 1.00 84.81 270 SER A N 1
ATOM 2280 C CA . SER A 1 270 ? 12.910 -5.817 -27.295 1.00 84.81 270 SER A CA 1
ATOM 2281 C C . SER A 1 270 ? 14.035 -5.766 -28.332 1.00 84.81 270 SER A C 1
ATOM 2283 O O . SER A 1 270 ? 14.021 -6.552 -29.272 1.00 84.81 270 SER A O 1
ATOM 2285 N N . GLU A 1 271 ? 15.034 -4.902 -28.134 1.00 87.38 271 GLU A N 1
ATOM 2286 C CA . GLU A 1 271 ? 16.236 -4.803 -28.975 1.00 87.38 271 GLU A CA 1
ATOM 2287 C C . GLU A 1 271 ? 17.020 -6.121 -28.979 1.00 87.38 271 GLU A C 1
ATOM 2289 O O . GLU A 1 271 ? 17.383 -6.621 -30.041 1.00 87.38 271 GLU A O 1
ATOM 2294 N N . ALA A 1 272 ? 17.219 -6.732 -27.807 1.00 90.94 272 ALA A N 1
ATOM 2295 C CA . ALA A 1 272 ? 17.895 -8.019 -27.690 1.00 90.94 272 ALA A CA 1
ATOM 2296 C C . ALA A 1 272 ? 17.130 -9.140 -28.400 1.00 90.94 272 ALA A C 1
ATOM 2298 O O . ALA A 1 272 ? 17.751 -9.961 -29.058 1.00 90.94 272 ALA A O 1
ATOM 2299 N N . LEU A 1 273 ? 15.797 -9.192 -28.294 1.00 93.19 273 LEU A N 1
ATOM 2300 C CA . LEU A 1 273 ? 14.982 -10.180 -29.009 1.00 93.19 273 LEU A CA 1
ATOM 2301 C C . LEU A 1 273 ? 15.046 -9.977 -30.528 1.00 93.19 273 LEU A C 1
ATOM 2303 O O . LEU A 1 273 ? 15.112 -10.960 -31.261 1.00 93.19 273 LEU A O 1
ATOM 2307 N N . GLN A 1 274 ? 15.049 -8.723 -30.989 1.00 90.06 274 GLN A N 1
ATOM 2308 C CA . GLN A 1 274 ? 15.153 -8.371 -32.408 1.00 90.06 274 GLN A CA 1
ATOM 2309 C C . GLN A 1 274 ? 16.528 -8.688 -33.007 1.00 90.06 274 GLN A C 1
ATOM 2311 O O . GLN A 1 274 ? 16.607 -8.967 -34.201 1.00 90.06 274 GLN A O 1
ATOM 2316 N N . SER A 1 275 ? 17.601 -8.661 -32.210 1.00 91.44 275 SER A N 1
ATOM 2317 C CA . SER A 1 275 ? 18.945 -9.008 -32.684 1.00 91.44 275 SER A CA 1
ATOM 2318 C C . SER A 1 275 ? 19.232 -10.512 -32.692 1.00 91.44 275 SER A C 1
ATOM 2320 O O . SER A 1 275 ? 20.226 -10.943 -33.279 1.00 91.44 275 SER A O 1
ATOM 2322 N N . LEU A 1 276 ? 18.379 -11.339 -32.072 1.00 92.00 276 LEU A N 1
ATOM 2323 C CA . LEU A 1 276 ? 18.538 -12.790 -32.143 1.00 92.00 276 LEU A CA 1
ATOM 2324 C C . LEU A 1 276 ? 18.256 -13.298 -33.569 1.00 92.00 276 LEU A C 1
ATOM 2326 O O . LEU A 1 276 ? 17.224 -12.949 -34.145 1.00 92.00 276 LEU A O 1
ATOM 2330 N N . PRO A 1 277 ? 19.094 -14.193 -34.124 1.00 90.25 277 PRO A N 1
ATOM 2331 C CA . PRO A 1 277 ? 18.839 -14.808 -35.419 1.00 90.25 277 PRO A CA 1
ATOM 2332 C C . PRO A 1 277 ? 17.524 -15.588 -35.398 1.00 90.25 277 PRO A C 1
ATOM 2334 O O . PRO A 1 277 ? 17.201 -16.243 -34.404 1.00 90.25 277 PRO A O 1
ATOM 2337 N N . SER A 1 278 ? 16.791 -15.605 -36.513 1.00 84.69 278 SER A N 1
ATOM 2338 C CA . SER A 1 278 ? 15.534 -16.363 -36.613 1.00 84.69 278 SER A CA 1
ATOM 2339 C C . SER A 1 278 ? 15.710 -17.852 -36.286 1.00 84.69 278 SER A C 1
ATOM 2341 O O . SER A 1 278 ? 14.852 -18.447 -35.634 1.00 84.69 278 SER A O 1
ATOM 2343 N N . THR A 1 279 ? 16.875 -18.422 -36.615 1.00 89.12 279 THR A N 1
ATOM 2344 C CA . THR A 1 279 ? 17.260 -19.809 -36.305 1.00 89.12 279 THR A CA 1
ATOM 2345 C C . THR A 1 279 ? 17.295 -20.122 -34.805 1.00 89.12 279 THR A C 1
ATOM 2347 O O . THR A 1 279 ? 17.171 -21.284 -34.424 1.00 89.12 279 THR A O 1
ATOM 2350 N N . TYR A 1 280 ? 17.412 -19.121 -33.926 1.00 91.94 280 TYR A N 1
ATOM 2351 C CA . TYR A 1 280 ? 17.374 -19.330 -32.473 1.00 91.94 280 TYR A CA 1
ATOM 2352 C C . TYR A 1 280 ? 15.963 -19.639 -31.965 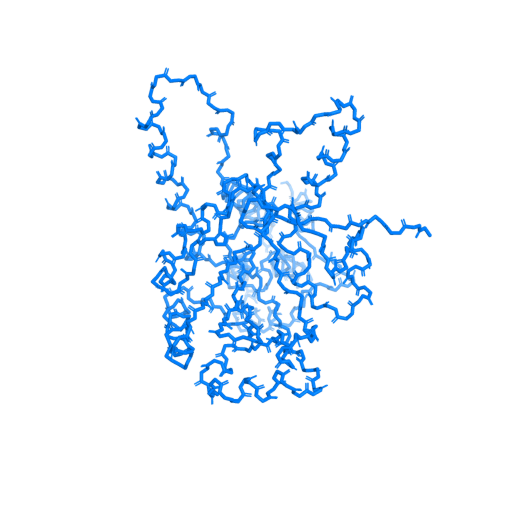1.00 91.94 280 TYR A C 1
ATOM 2354 O O . TYR A 1 280 ? 15.822 -20.296 -30.934 1.00 91.94 280 TYR A O 1
ATOM 2362 N N . ALA A 1 281 ? 14.922 -19.202 -32.679 1.00 90.56 281 ALA A N 1
ATOM 2363 C CA . ALA A 1 281 ? 13.552 -19.613 -32.384 1.00 90.56 281 ALA A CA 1
ATOM 2364 C C . ALA A 1 281 ? 13.270 -21.055 -32.860 1.00 90.56 281 ALA A C 1
ATOM 2366 O O . ALA A 1 281 ? 12.380 -21.707 -32.318 1.00 90.56 281 ALA A O 1
ATOM 2367 N N . ASP A 1 282 ? 14.050 -21.575 -33.819 1.00 91.12 282 ASP A N 1
ATOM 2368 C CA . ASP A 1 282 ? 13.941 -22.956 -34.313 1.00 91.12 282 ASP A CA 1
ATOM 2369 C C . ASP A 1 282 ? 14.653 -23.985 -33.428 1.00 91.12 282 ASP A C 1
ATOM 2371 O O . ASP A 1 282 ? 14.316 -25.180 -33.484 1.00 91.12 282 ASP A O 1
ATOM 2375 N N . ASP A 1 283 ? 15.647 -23.537 -32.653 1.00 93.94 283 ASP A N 1
ATOM 2376 C CA . ASP A 1 283 ? 16.362 -24.345 -31.671 1.00 93.94 283 ASP A CA 1
ATOM 2377 C C . ASP A 1 283 ? 15.593 -24.402 -30.348 1.00 93.94 283 ASP A C 1
ATOM 2379 O O . ASP A 1 283 ? 15.438 -23.414 -29.630 1.00 93.94 283 ASP A O 1
ATOM 2383 N N . TYR A 1 284 ? 15.134 -25.597 -29.991 1.00 90.81 284 TYR A N 1
ATOM 2384 C CA . TYR A 1 284 ? 14.239 -25.793 -28.853 1.00 90.81 284 TYR A CA 1
ATOM 2385 C C . TYR A 1 284 ? 14.863 -25.392 -27.504 1.00 90.81 284 TYR A C 1
ATOM 2387 O O . TYR A 1 284 ? 14.160 -24.870 -26.636 1.00 90.81 284 TYR A O 1
ATOM 2395 N N . GLN A 1 285 ? 16.169 -25.611 -27.308 1.00 92.62 285 GLN A N 1
ATOM 2396 C CA . GLN A 1 285 ? 16.842 -25.270 -26.047 1.00 92.62 285 GLN A CA 1
ATOM 2397 C C . GLN A 1 285 ? 17.040 -23.761 -25.894 1.00 92.62 285 GLN A C 1
ATOM 2399 O O . GLN A 1 285 ? 16.797 -23.200 -24.819 1.00 92.62 285 GLN A O 1
ATOM 2404 N N . THR A 1 286 ? 17.424 -23.090 -26.977 1.00 93.25 286 THR A N 1
ATOM 2405 C CA . THR A 1 286 ? 17.538 -21.631 -27.026 1.00 93.25 286 THR A CA 1
ATOM 2406 C C . THR A 1 286 ? 16.171 -20.979 -26.842 1.00 93.25 286 THR A C 1
ATOM 2408 O O . THR A 1 286 ? 16.021 -20.101 -25.990 1.00 93.25 286 THR A O 1
ATOM 2411 N N . TRP A 1 287 ? 15.148 -21.478 -27.539 1.00 95.88 287 TRP A N 1
ATOM 2412 C CA . TRP A 1 287 ? 13.765 -21.027 -27.399 1.00 95.88 287 TRP A CA 1
ATOM 2413 C C . TRP A 1 287 ? 13.250 -21.127 -25.954 1.00 95.88 287 TRP A C 1
ATOM 2415 O O . TRP A 1 287 ? 12.679 -20.165 -25.429 1.00 95.88 287 TRP A O 1
ATOM 2425 N N . LEU A 1 288 ? 13.507 -22.252 -25.274 1.00 94.81 288 LEU A N 1
ATOM 2426 C CA . LEU A 1 288 ? 13.164 -22.436 -23.860 1.00 94.81 288 LEU A CA 1
ATOM 2427 C C . LEU A 1 288 ? 13.929 -21.482 -22.938 1.00 94.81 288 LEU A C 1
ATOM 2429 O O . LEU A 1 288 ? 13.354 -20.960 -21.984 1.00 94.81 288 LEU A O 1
ATOM 2433 N N . THR A 1 289 ? 15.209 -21.244 -23.215 1.00 93.31 289 THR A N 1
ATOM 2434 C CA . THR A 1 289 ? 16.063 -20.359 -22.416 1.00 93.31 289 THR A CA 1
ATOM 2435 C C . THR A 1 289 ? 15.597 -18.907 -22.500 1.00 93.31 289 THR A C 1
ATOM 2437 O O . THR A 1 289 ? 15.486 -18.242 -21.469 1.00 93.31 289 THR A O 1
ATOM 2440 N N . VAL A 1 290 ? 15.246 -18.425 -23.696 1.00 94.44 290 VAL A N 1
ATOM 2441 C CA . VAL A 1 290 ? 14.640 -17.097 -23.888 1.00 94.44 290 VAL A CA 1
ATOM 2442 C C . VAL A 1 290 ? 13.307 -17.001 -23.138 1.00 94.44 290 VAL A C 1
ATOM 2444 O O . VAL A 1 290 ? 13.091 -16.048 -22.388 1.00 94.44 290 VAL A O 1
ATOM 2447 N N . GLY A 1 291 ? 12.452 -18.024 -23.248 1.00 93.62 291 GLY A N 1
ATOM 2448 C CA . GLY A 1 291 ? 11.183 -18.089 -22.520 1.00 93.62 291 GLY A CA 1
ATOM 2449 C C . GLY A 1 291 ? 11.350 -18.032 -21.002 1.00 93.62 291 GLY A C 1
ATOM 2450 O O . GLY A 1 291 ? 10.654 -17.270 -20.338 1.00 93.62 291 GLY A O 1
ATOM 2451 N N . MET A 1 292 ? 12.307 -18.776 -20.445 1.00 92.19 292 MET A N 1
ATOM 2452 C CA . MET A 1 292 ? 12.608 -18.761 -19.010 1.00 92.19 292 MET A CA 1
ATOM 2453 C C . MET A 1 292 ? 13.183 -17.418 -18.547 1.00 92.19 292 MET A C 1
ATOM 2455 O O . MET A 1 292 ? 12.804 -16.931 -17.482 1.00 92.19 292 MET A O 1
ATOM 2459 N N . ALA A 1 293 ? 14.050 -16.788 -19.347 1.00 88.12 293 ALA A N 1
ATOM 2460 C CA . ALA A 1 293 ? 14.600 -15.468 -19.041 1.00 88.12 293 ALA A CA 1
ATOM 2461 C C . ALA A 1 293 ? 13.498 -14.397 -18.970 1.00 88.12 293 ALA A C 1
ATOM 2463 O O . ALA A 1 293 ? 13.463 -13.618 -18.015 1.00 88.12 293 ALA A O 1
ATOM 2464 N N . LEU A 1 294 ? 12.573 -14.397 -19.937 1.00 86.00 294 LEU A N 1
ATOM 2465 C CA . LEU A 1 294 ? 11.413 -13.502 -19.959 1.00 86.00 294 LEU A CA 1
ATOM 2466 C C . LEU A 1 294 ? 10.434 -13.826 -18.827 1.00 86.00 294 LEU A C 1
ATOM 2468 O O . LEU A 1 294 ? 10.002 -12.927 -18.112 1.00 86.00 294 LEU A O 1
ATOM 2472 N N . HIS A 1 295 ? 10.134 -15.101 -18.586 1.00 85.19 295 HIS A N 1
ATOM 2473 C CA . HIS A 1 295 ? 9.260 -15.513 -17.488 1.00 85.19 295 HIS A CA 1
ATOM 2474 C C . HIS A 1 295 ? 9.808 -15.066 -16.132 1.00 85.19 295 HIS A C 1
ATOM 2476 O O . HIS A 1 295 ? 9.058 -14.609 -15.275 1.00 85.19 295 HIS A O 1
ATOM 2482 N N . GLN A 1 296 ? 11.121 -15.158 -15.926 1.00 75.50 296 GLN A N 1
ATOM 2483 C CA . GLN A 1 296 ? 11.760 -14.686 -14.703 1.00 75.50 296 GLN A CA 1
ATOM 2484 C C . GLN A 1 296 ? 11.747 -13.150 -14.601 1.00 75.50 296 GLN A C 1
ATOM 2486 O O . GLN A 1 296 ? 11.565 -12.625 -13.503 1.00 75.50 296 GLN A O 1
ATOM 2491 N N . ALA A 1 297 ? 11.926 -12.436 -15.717 1.00 70.75 297 ALA A N 1
ATOM 2492 C CA . ALA A 1 297 ? 11.906 -10.973 -15.775 1.00 70.75 297 ALA A CA 1
ATOM 2493 C C . ALA A 1 297 ? 10.525 -10.379 -15.473 1.00 70.75 297 ALA A C 1
ATOM 2495 O O . ALA A 1 297 ? 10.418 -9.440 -14.690 1.00 70.75 297 ALA A O 1
ATOM 2496 N N . TYR A 1 298 ? 9.487 -10.973 -16.059 1.00 71.38 298 TYR A N 1
ATOM 2497 C CA . TYR A 1 298 ? 8.092 -10.543 -15.952 1.00 71.38 298 TYR A CA 1
ATOM 2498 C C . TYR A 1 298 ? 7.298 -11.363 -14.929 1.00 71.38 298 TYR A C 1
ATOM 2500 O O . TYR A 1 298 ? 6.077 -11.294 -14.885 1.00 71.38 298 TYR A O 1
ATOM 2508 N N . ARG A 1 299 ? 7.977 -12.182 -14.116 1.00 71.44 299 ARG A N 1
ATOM 2509 C CA . ARG A 1 299 ? 7.375 -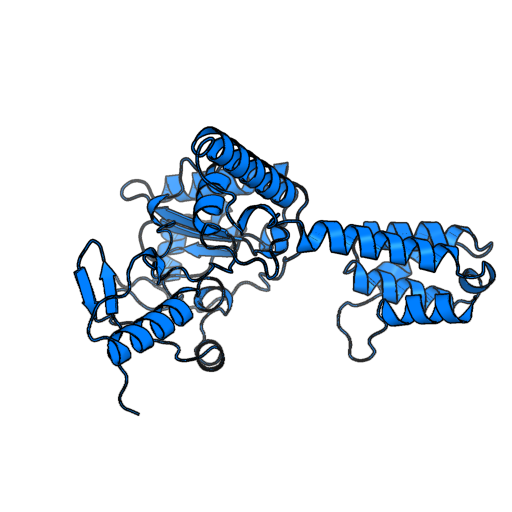13.019 -13.061 1.00 71.44 299 ARG A CA 1
ATOM 2510 C C . ARG A 1 299 ? 6.185 -13.872 -13.532 1.00 71.44 299 ARG A C 1
ATOM 2512 O O . ARG A 1 299 ? 5.261 -14.137 -12.771 1.00 71.44 299 ARG A O 1
ATOM 2519 N N . GLY A 1 300 ? 6.236 -14.327 -14.780 1.00 69.75 300 GLY A N 1
ATOM 2520 C CA . GLY A 1 300 ? 5.196 -15.139 -15.412 1.00 69.75 300 GLY A CA 1
ATOM 2521 C C . GLY A 1 300 ? 3.972 -14.373 -15.916 1.00 69.75 300 GLY A C 1
ATOM 2522 O O . GLY A 1 300 ? 2.994 -15.018 -16.290 1.00 69.75 300 GLY A O 1
ATOM 2523 N N . SER A 1 301 ? 4.017 -13.037 -15.957 1.00 70.75 301 SER A N 1
ATOM 2524 C CA . SER A 1 301 ? 2.905 -12.206 -16.427 1.00 70.75 301 SER A CA 1
ATOM 2525 C C . SER A 1 301 ? 2.606 -12.366 -17.925 1.00 70.75 301 SER A C 1
ATOM 2527 O O . SER A 1 301 ? 3.426 -12.866 -18.707 1.00 70.75 301 SER A O 1
ATOM 2529 N N . ASP A 1 302 ? 1.422 -11.909 -18.338 1.00 69.00 302 ASP A N 1
ATOM 2530 C CA . ASP A 1 302 ? 0.973 -11.973 -19.731 1.00 69.00 302 ASP A CA 1
ATOM 2531 C C . ASP A 1 302 ? 1.789 -11.057 -20.661 1.00 69.00 302 ASP A C 1
ATOM 2533 O O . ASP A 1 302 ? 1.933 -11.351 -21.849 1.00 69.00 302 ASP A O 1
ATOM 2537 N N . GLU A 1 303 ? 2.393 -9.987 -20.141 1.00 73.75 303 GLU A N 1
ATOM 2538 C CA . GLU A 1 303 ? 3.293 -9.107 -20.894 1.00 73.75 303 GLU A CA 1
ATOM 2539 C C . GLU A 1 303 ? 4.562 -9.850 -21.332 1.00 73.75 303 GLU A C 1
ATOM 2541 O O . GLU A 1 303 ? 4.948 -9.797 -22.503 1.00 73.75 303 GLU A O 1
ATOM 2546 N N . GLY A 1 304 ? 5.176 -10.616 -20.423 1.00 77.38 304 GLY A N 1
ATOM 2547 C CA . GLY A 1 304 ? 6.323 -11.465 -20.753 1.00 77.38 304 GLY A CA 1
ATOM 2548 C C . GLY A 1 304 ? 5.957 -12.579 -21.735 1.00 77.38 304 GLY A C 1
ATOM 2549 O O . GLY A 1 304 ? 6.718 -12.872 -22.661 1.00 77.38 304 GLY A O 1
ATOM 2550 N N . LEU A 1 305 ? 4.762 -13.161 -21.578 1.00 84.25 305 LEU A N 1
ATOM 2551 C CA . LEU A 1 305 ? 4.230 -14.162 -22.501 1.00 84.25 305 LEU A CA 1
ATOM 2552 C C . LEU A 1 305 ? 4.036 -13.582 -23.905 1.00 84.25 305 LEU A C 1
ATOM 2554 O O . LEU A 1 305 ? 4.337 -14.251 -24.896 1.00 84.25 305 LEU A O 1
ATOM 2558 N N . LYS A 1 306 ? 3.538 -12.345 -23.995 1.00 85.94 306 LYS A N 1
ATOM 2559 C CA . LYS A 1 306 ? 3.367 -11.632 -25.260 1.00 85.94 306 LYS A CA 1
ATOM 2560 C C . LYS A 1 306 ? 4.711 -11.431 -25.960 1.00 85.94 306 LYS A C 1
ATOM 2562 O O . LYS A 1 306 ? 4.816 -11.770 -27.131 1.00 85.94 306 LYS A O 1
ATOM 2567 N N . LEU A 1 307 ? 5.747 -10.981 -25.251 1.00 88.19 307 LEU A N 1
ATOM 2568 C CA . LEU A 1 307 ? 7.090 -10.820 -25.827 1.00 88.19 307 LEU A CA 1
ATOM 2569 C C . LEU A 1 307 ? 7.661 -12.145 -26.343 1.00 88.19 307 LEU A C 1
ATOM 2571 O O . LEU A 1 307 ? 8.189 -12.207 -27.452 1.00 88.19 307 LEU A O 1
ATOM 2575 N N . TRP A 1 308 ? 7.513 -13.226 -25.569 1.00 94.81 308 TRP A N 1
ATOM 2576 C CA . TRP A 1 308 ? 7.989 -14.536 -26.006 1.00 94.81 308 TRP A CA 1
ATOM 2577 C C . TRP A 1 308 ? 7.211 -15.041 -27.220 1.00 94.81 308 TRP A C 1
ATOM 2579 O O . TRP A 1 308 ? 7.809 -15.600 -28.134 1.00 94.8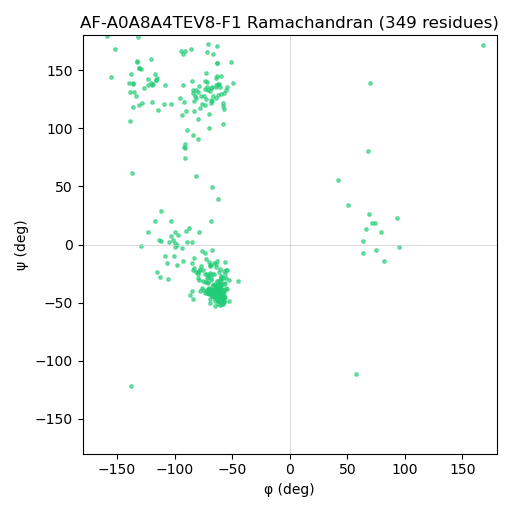1 308 TRP A O 1
ATOM 2589 N N . ARG A 1 309 ? 5.894 -14.814 -27.270 1.00 93.50 309 ARG A N 1
ATOM 2590 C CA . ARG A 1 309 ? 5.053 -15.134 -28.429 1.00 93.50 309 ARG A CA 1
ATOM 2591 C C . ARG A 1 309 ? 5.489 -14.372 -29.674 1.00 93.50 309 ARG A C 1
ATOM 2593 O O . ARG A 1 309 ? 5.696 -15.008 -30.703 1.00 93.50 309 ARG A O 1
ATOM 2600 N N . ASP A 1 310 ? 5.616 -13.054 -29.564 1.00 92.19 310 ASP A N 1
ATOM 2601 C CA . ASP A 1 310 ? 5.946 -12.165 -30.679 1.00 92.19 310 ASP A CA 1
ATOM 2602 C C . ASP A 1 310 ? 7.320 -12.511 -31.269 1.00 92.19 310 ASP A C 1
ATOM 2604 O O . ASP A 1 310 ? 7.498 -12.467 -32.479 1.00 92.19 310 ASP A O 1
ATOM 2608 N N . TRP A 1 311 ? 8.269 -12.942 -30.434 1.00 94.50 311 TRP A N 1
ATOM 2609 C CA . TRP A 1 311 ? 9.551 -13.470 -30.901 1.00 94.50 311 TRP A CA 1
ATOM 2610 C C . TRP A 1 311 ? 9.441 -14.892 -31.475 1.00 94.50 311 TRP A C 1
ATOM 2612 O O . TRP A 1 311 ? 10.056 -15.208 -32.484 1.00 94.50 311 TRP A O 1
ATOM 2622 N N . SER A 1 312 ? 8.637 -15.771 -30.870 1.00 94.50 312 SER A N 1
ATOM 2623 C CA . SER A 1 312 ? 8.534 -17.180 -31.287 1.00 94.50 312 SER A CA 1
ATOM 2624 C C . SER A 1 312 ? 7.828 -17.380 -32.628 1.00 94.50 312 SER A C 1
ATOM 2626 O O . SER A 1 312 ? 8.094 -18.372 -33.302 1.00 94.50 312 SER A O 1
ATOM 2628 N N . VAL A 1 313 ? 6.921 -16.474 -33.011 1.00 94.19 313 VAL A N 1
ATOM 2629 C CA . VAL A 1 313 ? 6.108 -16.595 -34.238 1.00 94.19 313 VAL A CA 1
ATOM 2630 C C . VAL A 1 313 ? 6.946 -16.569 -35.521 1.00 94.19 313 VAL A C 1
ATOM 2632 O O . VAL A 1 313 ? 6.479 -17.004 -36.568 1.00 94.19 313 VAL A O 1
ATOM 2635 N N . GLN A 1 314 ? 8.197 -16.109 -35.443 1.00 89.56 314 GLN A N 1
ATOM 2636 C CA . GLN A 1 314 ? 9.128 -16.122 -36.571 1.00 89.56 314 GLN A CA 1
ATOM 2637 C C . GLN A 1 314 ? 9.588 -17.538 -36.965 1.00 89.56 314 GLN A C 1
ATOM 2639 O O . GLN A 1 314 ? 10.110 -17.724 -38.062 1.00 89.56 314 GLN A O 1
ATOM 2644 N N . SER A 1 315 ? 9.414 -18.532 -36.084 1.00 91.75 315 SER A N 1
ATOM 2645 C CA . SER A 1 315 ? 9.751 -19.926 -36.377 1.00 91.75 315 SER A CA 1
ATOM 2646 C C . SER A 1 315 ? 8.605 -20.627 -37.117 1.00 91.75 315 SER A C 1
ATOM 2648 O O . SER A 1 315 ? 7.471 -20.610 -36.631 1.00 91.75 315 SER A O 1
ATOM 2650 N N . PRO A 1 316 ? 8.870 -21.372 -38.208 1.00 91.50 316 PRO A N 1
ATOM 2651 C CA . PRO A 1 316 ? 7.872 -22.250 -38.821 1.00 91.50 316 PRO A CA 1
ATOM 2652 C C . PRO A 1 316 ? 7.406 -23.389 -37.895 1.00 91.50 316 PRO A C 1
ATOM 2654 O O . PRO A 1 316 ? 6.399 -24.031 -38.182 1.00 91.50 316 PRO A O 1
ATOM 2657 N N . LYS A 1 317 ? 8.113 -23.654 -36.784 1.00 92.31 317 LYS A N 1
ATOM 2658 C CA . LYS A 1 317 ? 7.742 -24.656 -35.768 1.00 92.31 317 LYS A CA 1
ATOM 2659 C C . LYS A 1 317 ? 6.838 -24.088 -34.665 1.00 92.31 317 LYS A C 1
ATOM 2661 O O . LYS A 1 317 ? 6.541 -24.797 -33.702 1.00 92.31 317 LYS A O 1
ATOM 2666 N N . TYR A 1 318 ? 6.448 -22.815 -34.757 1.00 94.31 318 TYR A N 1
ATOM 2667 C CA . TYR A 1 318 ? 5.634 -22.146 -33.750 1.00 94.31 318 TYR A CA 1
ATOM 2668 C C . TYR A 1 318 ? 4.279 -22.840 -33.539 1.00 94.31 318 TYR A C 1
ATOM 2670 O O . TYR A 1 318 ? 3.512 -23.054 -34.475 1.00 94.31 318 TYR A O 1
ATOM 2678 N N . ASP A 1 319 ? 3.949 -23.111 -32.274 1.00 94.06 319 ASP A N 1
ATOM 2679 C CA . ASP A 1 319 ? 2.630 -23.578 -31.849 1.00 94.06 319 ASP A CA 1
ATOM 2680 C C . ASP A 1 319 ? 2.208 -22.822 -30.579 1.00 94.06 319 ASP A C 1
ATOM 2682 O O . ASP A 1 319 ? 2.840 -22.910 -29.519 1.00 94.06 319 ASP A O 1
ATOM 2686 N N . ALA A 1 320 ? 1.101 -22.084 -30.682 1.00 90.94 320 ALA A N 1
ATOM 2687 C CA . ALA A 1 320 ? 0.567 -21.273 -29.594 1.00 90.94 320 ALA A CA 1
ATOM 2688 C C . ALA A 1 320 ? 0.187 -22.098 -28.350 1.00 90.94 320 ALA A C 1
ATOM 2690 O O . ALA A 1 320 ? 0.405 -21.653 -27.221 1.00 90.94 320 ALA A O 1
ATOM 2691 N N . ARG A 1 321 ? -0.352 -23.312 -28.529 1.00 92.19 321 ARG A N 1
ATOM 2692 C CA . ARG A 1 321 ? -0.734 -24.210 -27.426 1.00 92.19 321 ARG A CA 1
ATOM 2693 C C . ARG A 1 321 ? 0.505 -24.740 -26.716 1.00 92.19 321 ARG A C 1
ATOM 2695 O O . ARG A 1 321 ? 0.524 -24.803 -25.485 1.00 92.19 321 ARG A O 1
ATOM 2702 N N . VAL A 1 322 ? 1.546 -25.097 -27.470 1.00 94.56 322 VAL A N 1
ATOM 2703 C CA . VAL A 1 322 ? 2.828 -25.547 -26.907 1.00 94.56 322 VAL A CA 1
ATOM 2704 C C . VAL A 1 322 ? 3.491 -24.423 -26.117 1.00 94.56 322 VAL A C 1
ATOM 2706 O O . VAL A 1 322 ? 3.890 -24.659 -24.973 1.00 94.56 322 VAL A O 1
ATOM 2709 N N . LEU A 1 323 ? 3.539 -23.210 -26.673 1.00 95.75 323 LEU A N 1
ATOM 2710 C CA . LEU A 1 323 ? 4.083 -22.028 -26.006 1.00 95.75 323 LEU A CA 1
ATOM 2711 C C . LEU A 1 323 ? 3.349 -21.739 -24.688 1.00 95.75 323 LEU A C 1
ATOM 2713 O O . LEU A 1 323 ? 3.986 -21.668 -23.636 1.00 95.75 323 LEU A O 1
ATOM 2717 N N . SER A 1 324 ? 2.012 -21.675 -24.702 1.00 89.81 324 SER A N 1
ATOM 2718 C CA . SER A 1 324 ? 1.220 -21.442 -23.485 1.00 89.81 324 SER A CA 1
ATOM 2719 C C . SER A 1 324 ? 1.405 -22.540 -22.435 1.00 89.81 324 SER A C 1
ATOM 2721 O O . SER A 1 324 ? 1.517 -22.243 -21.245 1.00 89.81 324 SER A O 1
ATOM 2723 N N . ARG A 1 325 ? 1.469 -23.813 -22.850 1.00 93.38 325 ARG A N 1
ATOM 2724 C CA . ARG A 1 325 ? 1.718 -24.937 -21.935 1.00 93.38 325 ARG A CA 1
ATOM 2725 C C . ARG A 1 325 ? 3.101 -24.844 -21.291 1.00 93.38 325 ARG A C 1
ATOM 2727 O O . ARG A 1 325 ? 3.230 -25.123 -20.102 1.00 93.38 325 ARG A O 1
ATOM 2734 N N . LYS A 1 326 ? 4.127 -24.461 -22.057 1.00 93.81 326 LYS A N 1
ATOM 2735 C CA . LYS A 1 326 ? 5.495 -24.315 -21.545 1.00 93.81 326 LYS A CA 1
ATOM 2736 C C . LYS A 1 326 ? 5.639 -23.123 -20.612 1.00 93.81 326 LYS A C 1
ATOM 2738 O O . LYS A 1 326 ? 6.214 -23.302 -19.544 1.00 93.81 326 LYS A O 1
ATOM 2743 N N . TRP A 1 327 ? 5.040 -21.980 -20.943 1.00 92.50 327 TRP A N 1
ATOM 2744 C CA . TRP A 1 327 ? 5.046 -20.799 -20.076 1.00 92.50 327 TRP A CA 1
ATOM 2745 C C . TRP A 1 327 ? 4.560 -21.131 -18.662 1.00 92.50 327 TRP A C 1
ATOM 2747 O O . TRP A 1 327 ? 5.262 -20.880 -17.692 1.00 92.50 327 TRP A O 1
ATOM 2757 N N . ARG A 1 328 ? 3.421 -21.831 -18.554 1.00 88.44 328 ARG A N 1
ATOM 2758 C CA . ARG A 1 328 ? 2.846 -22.271 -17.269 1.00 88.44 328 ARG A CA 1
ATOM 2759 C C . ARG A 1 328 ? 3.712 -23.272 -16.497 1.00 88.44 328 ARG A C 1
ATOM 2761 O O . ARG A 1 328 ? 3.485 -23.472 -15.310 1.00 88.44 328 ARG A O 1
ATOM 2768 N N . SER A 1 329 ? 4.647 -23.950 -17.164 1.00 88.06 329 SER A N 1
ATOM 2769 C CA . SER A 1 329 ? 5.532 -24.934 -16.526 1.00 88.06 329 SER A CA 1
ATOM 2770 C C . SER A 1 329 ? 6.775 -24.310 -15.887 1.00 88.06 329 SER A C 1
ATOM 2772 O O . SER A 1 329 ? 7.445 -24.967 -15.089 1.00 88.06 329 SER A O 1
ATOM 2774 N N . PHE A 1 330 ? 7.095 -23.059 -16.228 1.00 87.94 330 PHE A N 1
ATOM 2775 C CA . PHE A 1 330 ? 8.238 -22.351 -15.666 1.00 87.94 330 PHE A CA 1
ATOM 2776 C C . PHE A 1 330 ? 7.970 -21.937 -14.214 1.00 87.94 330 PHE A C 1
ATOM 2778 O O . PHE A 1 330 ? 6.841 -21.659 -13.817 1.00 87.94 330 PHE A O 1
ATOM 2785 N N . LYS A 1 331 ? 9.026 -21.911 -13.394 1.00 77.62 331 LYS A N 1
ATOM 2786 C CA . LYS A 1 331 ? 8.954 -21.547 -11.972 1.00 77.62 331 LYS A CA 1
ATOM 2787 C C . LYS A 1 331 ? 9.805 -20.317 -11.705 1.00 77.62 331 LYS A C 1
ATOM 2789 O O . LYS A 1 331 ? 10.934 -20.229 -12.180 1.00 77.62 331 LYS A O 1
ATOM 2794 N N . VAL A 1 332 ? 9.287 -19.402 -10.893 1.00 65.19 332 VAL A N 1
ATOM 2795 C CA . VAL A 1 332 ? 10.035 -18.222 -10.446 1.00 65.19 332 VAL A CA 1
ATOM 2796 C C . VAL A 1 332 ? 10.931 -18.609 -9.262 1.00 65.19 332 VAL A C 1
ATOM 2798 O O . VAL A 1 332 ? 10.446 -19.157 -8.277 1.00 65.19 332 VAL A O 1
ATOM 2801 N N . GLY A 1 333 ? 12.235 -18.307 -9.331 1.00 54.66 333 GLY A N 1
ATOM 2802 C CA . GLY A 1 333 ? 13.124 -18.331 -8.153 1.00 54.66 333 GLY A CA 1
ATOM 2803 C C . GLY A 1 333 ? 13.911 -19.619 -7.835 1.00 54.66 333 GLY A C 1
ATOM 2804 O O . GLY A 1 333 ? 14.336 -19.767 -6.692 1.00 54.66 333 GLY A O 1
ATOM 2805 N N . GLY A 1 334 ? 14.164 -20.514 -8.800 1.00 56.50 334 GLY A N 1
ATOM 2806 C CA . GLY A 1 334 ? 14.990 -21.730 -8.614 1.00 56.50 334 GLY A CA 1
ATOM 2807 C C . GLY A 1 334 ? 16.507 -21.493 -8.439 1.00 56.50 334 GLY A C 1
ATOM 2808 O O . GLY A 1 334 ? 16.974 -20.365 -8.582 1.00 56.50 334 GLY A O 1
ATOM 2809 N N . ARG A 1 335 ? 17.277 -22.555 -8.119 1.00 48.09 335 ARG A N 1
ATOM 2810 C CA . ARG A 1 335 ? 18.755 -22.520 -7.949 1.00 48.09 335 ARG A CA 1
ATOM 2811 C C . ARG A 1 335 ? 19.520 -22.334 -9.272 1.00 48.09 335 ARG A C 1
ATOM 2813 O O . ARG A 1 335 ? 20.518 -21.622 -9.274 1.00 48.09 335 ARG A O 1
ATOM 2820 N N . ASP A 1 336 ? 19.012 -22.869 -10.383 1.00 54.78 336 ASP A N 1
ATOM 2821 C CA . ASP A 1 336 ? 19.580 -22.684 -11.728 1.00 54.78 336 ASP A CA 1
ATOM 2822 C C . ASP A 1 336 ? 18.923 -21.474 -12.411 1.00 54.78 336 ASP A C 1
ATOM 2824 O O . ASP A 1 336 ? 17.914 -21.583 -13.110 1.00 54.78 336 ASP A O 1
ATOM 2828 N N . ARG A 1 337 ? 19.434 -20.270 -12.128 1.00 66.44 337 ARG A N 1
ATOM 2829 C CA . ARG A 1 337 ? 18.805 -19.012 -12.565 1.00 66.44 337 ARG A CA 1
ATOM 2830 C C . ARG A 1 337 ? 19.201 -18.623 -13.985 1.00 66.44 337 ARG A C 1
ATOM 2832 O O . ARG A 1 337 ? 20.161 -17.885 -14.194 1.00 66.44 337 ARG A O 1
ATOM 2839 N N . ILE A 1 338 ? 18.376 -19.015 -14.950 1.00 79.50 338 ILE A N 1
ATOM 2840 C CA . ILE A 1 338 ? 18.285 -18.291 -16.221 1.00 79.50 338 ILE A CA 1
ATOM 2841 C C . ILE A 1 338 ? 17.651 -16.921 -15.930 1.00 79.50 338 ILE A C 1
ATOM 2843 O O . ILE A 1 338 ? 16.586 -16.827 -15.319 1.00 79.50 338 ILE A O 1
ATOM 2847 N N . THR A 1 339 ? 18.333 -15.843 -16.317 1.00 83.25 339 THR A N 1
ATOM 2848 C CA . THR A 1 339 ? 17.887 -14.453 -16.105 1.00 83.25 339 THR A CA 1
ATOM 2849 C C . THR A 1 339 ? 18.010 -13.658 -17.403 1.00 83.25 339 THR A C 1
ATOM 2851 O O . THR A 1 339 ? 18.520 -14.167 -18.400 1.00 83.25 339 THR A O 1
ATOM 2854 N N . LEU A 1 340 ? 17.617 -12.381 -17.399 1.00 83.19 340 LEU A N 1
ATOM 2855 C CA . LEU A 1 340 ? 17.856 -11.486 -18.540 1.00 83.19 340 LEU A CA 1
ATOM 2856 C C . LEU A 1 340 ? 19.331 -11.375 -18.937 1.00 83.19 340 LEU A C 1
ATOM 2858 O O . LEU A 1 340 ? 19.616 -11.127 -20.103 1.00 83.19 340 LEU A O 1
ATOM 2862 N N . GLY A 1 341 ? 20.268 -11.621 -18.012 1.00 81.69 341 GLY A N 1
ATOM 2863 C CA . GLY A 1 341 ? 21.689 -11.698 -18.353 1.00 81.69 341 GLY A CA 1
ATOM 2864 C C . GLY A 1 341 ? 21.976 -12.758 -19.422 1.00 81.69 341 GLY A C 1
ATOM 2865 O O . GLY A 1 341 ? 22.816 -12.540 -20.289 1.00 81.69 341 GLY A O 1
ATOM 2866 N N . THR A 1 342 ? 21.229 -13.865 -19.422 1.0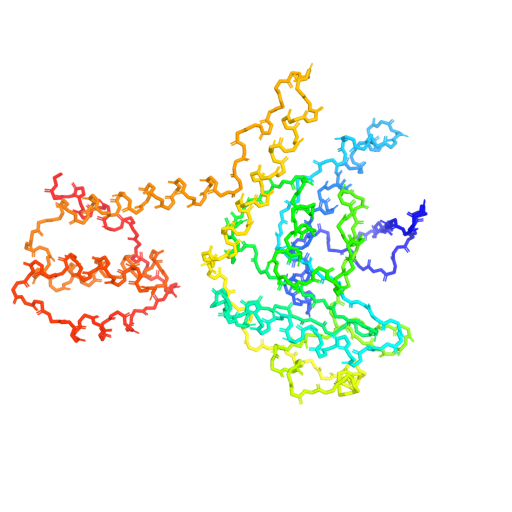0 88.56 342 THR A N 1
ATOM 2867 C CA . THR A 1 342 ? 21.328 -14.919 -20.438 1.00 88.56 342 THR A CA 1
ATOM 2868 C C . THR A 1 342 ? 20.784 -14.454 -21.789 1.00 88.56 342 THR A C 1
ATOM 2870 O O . THR A 1 342 ? 21.424 -14.697 -22.807 1.00 88.56 342 THR A O 1
ATOM 2873 N N . LEU A 1 343 ? 19.653 -13.738 -21.809 1.00 90.19 343 LEU A N 1
ATOM 2874 C CA . LEU A 1 343 ? 19.101 -13.151 -23.037 1.00 90.19 343 LEU A CA 1
ATOM 2875 C C . LEU A 1 343 ? 20.085 -12.150 -23.661 1.00 90.19 343 LEU A C 1
ATOM 2877 O O . LEU A 1 343 ? 20.399 -12.252 -24.843 1.00 90.19 343 LEU A O 1
ATOM 2881 N N . PHE A 1 344 ? 20.632 -11.232 -22.861 1.00 90.88 344 PHE A N 1
ATOM 2882 C CA . PHE A 1 344 ? 21.609 -10.252 -23.341 1.00 90.88 344 PHE A CA 1
ATOM 2883 C C . PHE A 1 344 ? 22.921 -10.899 -23.795 1.00 90.88 344 PHE A C 1
ATOM 2885 O O . PHE A 1 344 ? 23.535 -10.438 -24.754 1.00 90.88 344 PHE A O 1
ATOM 2892 N N . TYR A 1 345 ? 23.340 -11.991 -23.152 1.00 90.19 345 TYR A N 1
ATOM 2893 C CA . TYR A 1 345 ? 24.482 -12.780 -23.605 1.00 90.19 345 TYR A CA 1
ATOM 2894 C C . TYR A 1 345 ? 24.234 -13.422 -24.979 1.00 90.19 345 TYR A C 1
ATOM 2896 O O . TYR A 1 345 ? 25.103 -13.344 -25.846 1.00 90.19 345 TYR A O 1
ATOM 2904 N N . LEU A 1 346 ? 23.055 -14.017 -25.200 1.00 90.81 346 LEU A N 1
ATOM 2905 C CA . LEU A 1 346 ? 22.680 -14.598 -26.494 1.00 90.81 346 LEU A CA 1
ATOM 2906 C C . LEU A 1 346 ? 22.639 -13.538 -27.601 1.00 90.81 346 LEU A C 1
ATOM 2908 O O . LEU A 1 346 ? 23.197 -13.775 -28.670 1.00 90.81 346 LEU A O 1
ATOM 2912 N N . ALA A 1 347 ? 22.050 -12.372 -27.317 1.00 90.06 347 ALA A N 1
ATOM 2913 C CA . ALA A 1 347 ? 22.007 -11.233 -28.232 1.00 90.06 347 ALA A CA 1
ATOM 2914 C C . ALA A 1 347 ? 23.416 -10.742 -28.594 1.00 90.06 347 ALA A C 1
ATOM 2916 O O . ALA A 1 347 ? 23.754 -10.646 -29.767 1.00 90.06 347 ALA A O 1
ATOM 2917 N N . LYS A 1 348 ? 24.289 -10.542 -27.598 1.00 89.44 348 LYS A N 1
ATOM 2918 C CA . LYS A 1 348 ? 25.684 -10.129 -27.823 1.00 89.44 348 LYS A CA 1
ATOM 2919 C C . LYS A 1 348 ? 26.502 -11.162 -28.608 1.00 89.44 348 LYS A C 1
ATOM 2921 O O . LYS A 1 348 ? 27.438 -10.803 -29.310 1.00 89.44 348 LYS A O 1
ATOM 2926 N N . LYS A 1 349 ? 26.198 -12.454 -28.463 1.00 88.56 349 LYS A N 1
ATOM 2927 C CA . LYS A 1 349 ? 26.866 -13.521 -29.224 1.00 88.56 349 LYS A CA 1
ATOM 2928 C C . LYS A 1 349 ? 26.443 -13.527 -30.700 1.00 88.56 349 LYS A C 1
ATOM 2930 O O . LYS A 1 349 ? 27.193 -14.032 -31.528 1.00 88.56 349 LYS A O 1
ATOM 2935 N N . ALA A 1 350 ? 25.253 -13.016 -31.009 1.00 83.19 350 ALA A N 1
ATOM 2936 C CA . ALA A 1 350 ? 24.695 -13.010 -32.356 1.00 83.19 350 ALA A CA 1
ATOM 2937 C C . ALA A 1 350 ? 25.188 -11.853 -33.244 1.00 83.19 350 ALA A C 1
ATOM 2939 O O . ALA A 1 350 ? 25.117 -11.989 -34.465 1.00 83.19 350 ALA A O 1
ATOM 2940 N N . GLY A 1 351 ? 25.708 -10.768 -32.658 1.00 62.88 351 GLY A N 1
ATOM 2941 C CA . GLY A 1 351 ? 26.212 -9.591 -33.377 1.00 62.88 351 GLY A CA 1
ATOM 2942 C C . GLY A 1 351 ? 25.919 -8.311 -32.623 1.00 62.88 351 GLY A C 1
ATOM 2943 O O . GLY A 1 351 ? 24.830 -7.750 -32.864 1.00 62.88 351 GLY A O 1
#

Nearest PDB structures (foldseek):
  2r9l-assembly1_A  TM=4.651E-01  e=3.655E-02  Mycobacterium tuberculosis H37Rv
  7u5c-assembly1_A  TM=2.618E-01  e=2.839E-01  Homo sapiens